Protein AF-0000000083406400 (afdb_homodimer)

InterPro domains:
  IPR001841 Zinc finger, RING-type [PF14634] (6-48)
  IPR001841 Zinc finger, RING-type [PS50089] (12-48)
  IPR013083 Zinc finger, RING/FYVE/PHD-type [G3DSA:3.30.40.10] (1-59)
  IPR017907 Zinc finger, RING-type, conserved site [PS00518] (25-34)
  IPR042448 E3 ubiquitin-protein ligase CCNB1IP1 [PTHR14305] (1-171)

Organism: Coprinellus micaceus (NCBI:txid71717)

Secondary structure (DSSP, 8-state):
-----B-S-TTT-PBPSSEEEEETTS-EE-HHHHHHHTTT-SB-TTT--B--SGGGEEEEESS--HHHHHHTTTTS-HHHHHHHHHHHHHHHHHHHHHHHHHHHHHHHHHHHHHHHHHHHHHHHHHHHHHHHHHHHHHHHHHHHHHHHHHHHHHHHHHHHHHHHHHHHHHH-/-----B-S-TTT-PBP-SEEEEETTS-EE-HHHHHHHTTT-SB-TTT--B--SGGGEEEEESS--HHHHHHTTTTS-HHHHHHHHHHHHHHHHHHHHHHHHHHHHHHHHHHHHHHHHHHHHHHHHHHHHHHHHHHHHHHHHHHHHHHHHHHHHHHHHHHHHHHHHHHHHHH-

pLDDT: mean 92.75, std 6.79, range [48.53, 97.88]

Solvent-accessible surface area (backbone atoms only — not comparable to full-atom values): 18670 Å² total; per-residue (Å²): 130,84,82,64,54,52,20,58,47,86,87,66,49,47,76,44,67,55,49,33,33,39,37,73,87,69,47,42,29,36,56,70,57,42,62,66,54,46,71,83,38,58,37,39,90,79,76,60,46,78,41,82,51,81,55,23,58,40,79,34,67,51,66,69,50,71,49,48,41,47,47,75,54,38,78,37,50,66,68,57,47,49,51,30,46,50,42,14,46,49,43,41,51,49,51,52,51,50,50,51,54,51,52,51,51,51,51,51,52,52,50,53,50,49,50,51,50,50,50,52,52,52,51,53,52,52,52,49,51,49,51,52,52,50,51,49,50,52,51,53,51,52,51,52,50,50,52,51,52,53,48,50,51,52,50,50,52,52,51,52,54,53,52,50,54,56,51,58,56,65,76,97,127,84,83,64,53,53,19,58,46,88,86,67,49,45,75,44,68,56,50,31,33,38,36,73,87,70,47,43,31,35,57,72,58,42,61,67,54,48,70,82,38,57,37,39,92,78,76,60,48,79,42,83,51,83,56,23,58,39,80,34,66,50,67,70,50,70,49,48,41,48,47,76,53,38,79,36,51,68,68,59,47,49,50,29,45,50,42,14,46,49,45,42,51,49,52,52,50,50,50,51,54,50,52,50,52,52,50,50,53,54,50,51,50,50,52,52,52,50,52,52,51,51,50,52,51,51,52,50,51,49,53,51,51,52,50,51,48,51,51,52,52,52,51,52,51,49,51,50,51,53,48,52,51,51,52,52,53,51,50,52,53,54,52,50,53,55,52,57,56,65,76,97

Sequence (344 aa):
MDIELKCNRLTCRTSLTEKAVVTTCSHIFCVTCANELFNASRLCPACETSLTEPDDVVVCSLQPTNDYKTSVLSGLSPSTILEICSRAISFWQYQIHQENSFQQAVLRSVNDKNAQLQRQLDNVVREANSQIELLMGKKSELERDLEFERKKVRELQEAAREQSKEYQKLKVMDIELKCNRLTCRTSLTEKAVVTTCSHIFCVTCANELFNASRLCPACETSLTEPDDVVVCSLQPTNDYKTSVLSGLSPSTILEICSRAISFWQYQIHQENSFQQAVLRSVNDKNAQLQRQLDNVVREANSQIELLMGKKSELERDLEFERKKVRELQEAAREQSKEYQKLKV

Foldseek 3Di:
DPDFFFALPPVGRHTDDFKWKAFPVLGIHRPVVCVVPCVPACADPRPGDGNPDPRGIDMDTPDDDPVCVVPVCPPDDPVVVVVVVVVVVVSVVVRVVVVVVSVVVVVVVVVVVVVVVVVVVVVVVVVVVVVVVVVVVVVVVVVVVVVVVVVVVVVVVVVVVVVVVVVVVVVD/DPDFFFALPPVGRHTDDFKWKAFPVLGIHRPVVCVVPCVPACADPRPGDRNPDPRGIDMDTPDDDPVCVVPVCPPDDPVVVVVVVVVVVVSVVVRVVVVVVSVVVVVVVVVVVVVVVVVVVVVVVVVVVVVVVVVVVVVVVVVVVVVVVVVVVVVVVVVVVVVVVVVVVVVD

Nearest PDB structures (foldseek):
  6o9l-assembly1_3  TM=3.126E-01  e=5.313E-02  Homo sapiens
  6o9l-assembly1_3  TM=3.123E-01  e=5.937E-02  Homo sapiens

Structure (mmCIF, N/CA/C/O backbone):
data_AF-0000000083406400-model_v1
#
loop_
_entity.id
_entity.type
_entity.pdbx_description
1 polymer 'RING-type domain-containing protein'
#
loop_
_atom_site.group_PDB
_atom_site.id
_atom_site.type_symbol
_atom_site.label_atom_id
_atom_site.label_alt_id
_atom_site.label_comp_id
_atom_site.label_asym_id
_atom_site.label_entity_id
_atom_site.label_seq_id
_atom_site.pdbx_PDB_ins_code
_atom_site.Cartn_x
_atom_site.Cartn_y
_atom_site.Cartn_z
_atom_site.occupancy
_atom_site.B_iso_or_equiv
_atom_site.auth_seq_id
_atom_site.auth_comp_id
_atom_site.auth_asym_id
_atom_site.auth_atom_id
_atom_site.pdbx_PDB_model_num
ATOM 1 N N . MET A 1 1 ? 14.141 -17.609 -2.006 1 48.53 1 MET A N 1
ATOM 2 C CA . MET A 1 1 ? 13.68 -17.406 -3.377 1 48.53 1 MET A CA 1
ATOM 3 C C . MET A 1 1 ? 12.266 -16.828 -3.4 1 48.53 1 MET A C 1
ATOM 5 O O . MET A 1 1 ? 11.367 -17.359 -2.74 1 48.53 1 MET A O 1
ATOM 9 N N . ASP A 1 2 ? 12.086 -15.555 -3.811 1 63.03 2 ASP A N 1
ATOM 10 C CA . ASP A 1 2 ? 10.766 -14.938 -3.74 1 63.03 2 ASP A CA 1
ATOM 11 C C . ASP A 1 2 ? 9.766 -15.68 -4.621 1 63.03 2 ASP A C 1
ATOM 13 O O . ASP A 1 2 ? 10.102 -16.094 -5.734 1 63.03 2 ASP A O 1
ATOM 17 N N . ILE A 1 3 ? 8.859 -16.281 -4.016 1 78.25 3 ILE A N 1
ATOM 18 C CA . ILE A 1 3 ? 7.789 -17.016 -4.695 1 78.25 3 ILE A CA 1
ATOM 19 C C . ILE A 1 3 ? 7.16 -16.125 -5.766 1 78.25 3 ILE A C 1
ATOM 21 O O . ILE A 1 3 ? 6.738 -15 -5.477 1 78.25 3 ILE A O 1
ATOM 25 N N . GLU A 1 4 ? 7.414 -16.641 -7 1 89.38 4 GLU A N 1
ATOM 26 C CA . GLU A 1 4 ? 6.801 -15.906 -8.102 1 89.38 4 GLU A CA 1
ATOM 27 C C . GLU A 1 4 ? 5.363 -16.359 -8.336 1 89.38 4 GLU A C 1
ATOM 29 O O . GLU A 1 4 ? 5.066 -17.547 -8.273 1 89.38 4 GLU A O 1
ATOM 34 N N . LEU A 1 5 ? 4.551 -15.5 -8.477 1 95.12 5 LEU A N 1
ATOM 35 C CA . LEU A 1 5 ? 3.168 -15.82 -8.805 1 95.12 5 LEU A CA 1
ATOM 36 C C . LEU A 1 5 ? 3.055 -16.328 -10.234 1 95.12 5 LEU A C 1
ATOM 38 O O . LEU A 1 5 ? 3.904 -16.031 -11.078 1 95.12 5 LEU A O 1
ATOM 42 N N . LYS A 1 6 ? 2.088 -17.156 -10.5 1 96.81 6 LYS A N 1
ATOM 43 C CA . LYS A 1 6 ? 1.867 -17.734 -11.82 1 96.81 6 LYS A CA 1
ATOM 44 C C . LYS A 1 6 ? 0.567 -17.219 -12.43 1 96.81 6 LYS A C 1
ATOM 46 O O . LYS A 1 6 ? -0.393 -16.938 -11.719 1 96.81 6 LYS A O 1
ATOM 51 N N . CYS A 1 7 ? 0.619 -17.125 -13.742 1 96.88 7 CYS A N 1
ATOM 52 C CA . CYS A 1 7 ? -0.584 -16.75 -14.477 1 96.88 7 CYS A CA 1
ATOM 53 C C . CYS A 1 7 ? -1.733 -17.703 -14.164 1 96.88 7 CYS A C 1
ATOM 55 O O . CYS A 1 7 ? -1.563 -18.922 -14.211 1 96.88 7 CYS A O 1
ATOM 57 N N . ASN A 1 8 ? -2.928 -17.203 -13.906 1 96.38 8 ASN A N 1
ATOM 58 C CA . ASN A 1 8 ? -4.062 -18.016 -13.469 1 96.38 8 ASN A CA 1
ATOM 59 C C . ASN A 1 8 ? -4.738 -18.719 -14.641 1 96.38 8 ASN A C 1
ATOM 61 O O . ASN A 1 8 ? -5.699 -19.453 -14.453 1 96.38 8 ASN A O 1
ATOM 65 N N . ARG A 1 9 ? -4.305 -18.453 -15.82 1 93.94 9 ARG A N 1
ATOM 66 C CA . ARG A 1 9 ? -4.777 -19.266 -16.938 1 93.94 9 ARG A CA 1
ATOM 67 C C . ARG A 1 9 ? -4.199 -20.672 -16.875 1 93.94 9 ARG A C 1
ATOM 69 O O . ARG A 1 9 ? -2.982 -20.859 -16.938 1 93.94 9 ARG A O 1
ATOM 76 N N . LEU A 1 10 ? -5.098 -21.594 -16.859 1 92.19 10 LEU A N 1
ATOM 77 C CA . LEU A 1 10 ? -4.715 -22.984 -16.609 1 92.19 10 LEU A CA 1
ATOM 78 C C . LEU A 1 10 ? -3.736 -23.484 -17.656 1 92.19 10 LEU A C 1
ATOM 80 O O . LEU A 1 10 ? -2.852 -24.281 -17.359 1 92.19 10 LEU A O 1
ATOM 84 N N . THR A 1 11 ? -3.91 -22.969 -18.875 1 91.94 11 THR A N 1
ATOM 85 C CA . THR A 1 11 ? -3.076 -23.438 -19.969 1 91.94 11 THR A CA 1
ATOM 86 C C . THR A 1 11 ? -1.766 -22.672 -20.031 1 91.94 11 THR A C 1
ATOM 88 O O . THR A 1 11 ? -0.81 -23.094 -20.672 1 91.94 11 THR A O 1
ATOM 91 N N . CYS A 1 12 ? -1.593 -21.578 -19.5 1 94.31 12 CYS A N 1
ATOM 92 C CA . CYS A 1 12 ? -0.412 -20.719 -19.562 1 94.31 12 CYS A CA 1
ATOM 93 C C . CYS A 1 12 ? 0.474 -20.922 -18.344 1 94.31 12 CYS A C 1
ATOM 95 O O . CYS A 1 12 ? 1.545 -21.531 -18.438 1 94.31 12 CYS A O 1
ATOM 97 N N . ARG A 1 13 ? 0.081 -20.641 -17.188 1 94.75 13 ARG A N 1
ATOM 98 C CA . ARG A 1 13 ? 0.737 -20.828 -15.891 1 94.75 13 ARG A CA 1
ATOM 99 C C . ARG A 1 13 ? 2.152 -20.266 -15.906 1 94.75 13 ARG A C 1
ATOM 101 O O . ARG A 1 13 ? 3.029 -20.75 -15.195 1 94.75 13 ARG A O 1
ATOM 108 N N . THR A 1 14 ? 2.371 -19.281 -16.75 1 95.25 14 THR A N 1
ATOM 109 C CA . THR A 1 14 ? 3.684 -18.656 -16.828 1 95.25 14 THR A CA 1
ATOM 110 C C . THR A 1 14 ? 3.988 -17.875 -15.547 1 95.25 14 THR A C 1
ATOM 112 O O . THR A 1 14 ? 3.092 -17.266 -14.961 1 95.25 14 THR A O 1
ATOM 115 N N . SER A 1 15 ? 5.277 -17.891 -15.18 1 95.31 15 SER A N 1
ATOM 116 C CA . SER A 1 15 ? 5.707 -17.141 -14.008 1 95.31 15 SER A CA 1
ATOM 117 C C . SER A 1 15 ? 5.672 -15.641 -14.273 1 95.31 15 SER A C 1
ATOM 119 O O . SER A 1 15 ? 6.145 -15.172 -15.312 1 95.31 15 SER A O 1
ATOM 121 N N . LEU A 1 16 ? 5.109 -14.93 -13.352 1 95.5 16 LEU A N 1
ATOM 122 C CA . LEU A 1 16 ? 4.992 -13.477 -13.469 1 95.5 16 LEU A CA 1
ATOM 123 C C . LEU A 1 16 ? 6.18 -12.781 -12.812 1 95.5 16 LEU A C 1
ATOM 125 O O . LEU A 1 16 ? 6.461 -13 -11.633 1 95.5 16 LEU A O 1
ATOM 129 N N . THR A 1 17 ? 6.926 -11.906 -13.539 1 91.06 17 THR A N 1
ATOM 130 C CA . THR A 1 17 ? 8.156 -11.352 -12.984 1 91.06 17 THR A CA 1
ATOM 131 C C . THR A 1 17 ? 8.156 -9.828 -13.086 1 91.06 17 THR A C 1
ATOM 133 O O . THR A 1 17 ? 8.555 -9.141 -12.148 1 91.06 17 THR A O 1
ATOM 136 N N . GLU A 1 18 ? 7.762 -9.289 -14.211 1 92.12 18 GLU A N 1
ATOM 137 C CA . GLU A 1 18 ? 7.902 -7.848 -14.414 1 92.12 18 GLU A CA 1
ATOM 138 C C . GLU A 1 18 ? 6.555 -7.141 -14.289 1 92.12 18 GLU A C 1
ATOM 140 O O . GLU A 1 18 ? 6.402 -6.219 -13.492 1 92.12 18 GLU A O 1
ATOM 145 N N . LYS A 1 19 ? 5.621 -7.57 -15.148 1 95.19 19 LYS A N 1
ATOM 146 C CA . LYS A 1 19 ? 4.285 -6.98 -15.188 1 95.19 19 LYS A CA 1
ATOM 147 C C . LYS A 1 19 ? 3.207 -8.055 -15.141 1 95.19 19 LYS A C 1
ATOM 149 O O . LYS A 1 19 ? 3.447 -9.203 -15.539 1 95.19 19 LYS A O 1
ATOM 154 N N . ALA A 1 20 ? 2.117 -7.73 -14.594 1 96.81 20 ALA A N 1
ATOM 155 C CA . ALA A 1 20 ? 0.969 -8.633 -14.547 1 96.81 20 ALA A CA 1
ATOM 156 C C . ALA A 1 20 ? -0.342 -7.852 -14.547 1 96.81 20 ALA A C 1
ATOM 158 O O . ALA A 1 20 ? -0.344 -6.629 -14.398 1 96.81 20 ALA A O 1
ATOM 159 N N . VAL A 1 21 ? -1.368 -8.539 -14.867 1 95.5 21 VAL A N 1
ATOM 160 C CA . VAL A 1 21 ? -2.701 -7.949 -14.852 1 95.5 21 VAL A CA 1
ATOM 161 C C . VAL A 1 21 ? -3.525 -8.562 -13.727 1 95.5 21 VAL A C 1
ATOM 163 O O . VAL A 1 21 ? -3.701 -9.781 -13.672 1 95.5 21 VAL A O 1
ATOM 166 N N . VAL A 1 22 ? -3.963 -7.672 -12.859 1 95.81 22 VAL A N 1
ATOM 167 C CA . VAL A 1 22 ? -4.719 -8.125 -11.695 1 95.81 22 VAL A CA 1
ATOM 168 C C . VAL A 1 22 ? -6.184 -7.719 -11.844 1 95.81 22 VAL A C 1
ATOM 170 O O . VAL A 1 22 ? -6.492 -6.699 -12.461 1 95.81 22 VAL A O 1
ATOM 173 N N . THR A 1 23 ? -7.027 -8.555 -11.305 1 93.38 23 THR A N 1
ATOM 174 C CA . THR A 1 23 ? -8.461 -8.281 -11.336 1 93.38 23 THR A CA 1
ATOM 175 C C . THR A 1 23 ? -9.016 -8.156 -9.922 1 93.38 23 THR A C 1
ATOM 177 O O . THR A 1 23 ? -8.375 -8.586 -8.961 1 93.38 23 THR A O 1
ATOM 180 N N . THR A 1 24 ? -10.188 -7.578 -9.766 1 91.25 24 THR A N 1
ATOM 181 C CA . THR A 1 24 ? -10.812 -7.391 -8.461 1 91.25 24 THR A CA 1
ATOM 182 C C . THR A 1 24 ? -11.344 -8.719 -7.926 1 91.25 24 THR A C 1
ATOM 184 O O . THR A 1 24 ? -11.641 -8.836 -6.734 1 91.25 24 THR A O 1
ATOM 187 N N . CYS A 1 25 ? -11.492 -9.68 -8.797 1 91.12 25 CYS A N 1
ATOM 188 C CA . CYS A 1 25 ? -11.945 -11 -8.359 1 91.12 25 CYS A CA 1
ATOM 189 C C . CYS A 1 25 ? -10.781 -11.82 -7.824 1 91.12 25 CYS A C 1
ATOM 191 O O . CYS A 1 25 ? -10.93 -13.023 -7.582 1 91.12 25 CYS A O 1
ATOM 193 N N . SER A 1 26 ? -9.633 -11.273 -7.758 1 93.88 26 SER A N 1
ATOM 194 C CA . SER A 1 26 ? -8.445 -11.852 -7.125 1 93.88 26 SER A CA 1
ATOM 195 C C . SER A 1 26 ? -7.758 -12.852 -8.055 1 93.88 26 SER A C 1
ATOM 197 O O . SER A 1 26 ? -7.234 -13.867 -7.598 1 93.88 26 SER A O 1
ATOM 199 N N . HIS A 1 27 ? -7.828 -12.586 -9.312 1 95.12 27 HIS A N 1
ATOM 200 C CA . HIS A 1 27 ? -7.055 -13.367 -10.273 1 95.12 27 HIS A CA 1
ATOM 201 C C . HIS A 1 27 ? -5.953 -12.523 -10.906 1 95.12 27 HIS A C 1
ATOM 203 O O . HIS A 1 27 ? -6.062 -11.297 -10.961 1 95.12 27 HIS A O 1
ATOM 209 N N . ILE A 1 28 ? -4.91 -13.18 -11.305 1 96.94 28 ILE A N 1
ATOM 210 C CA . ILE A 1 28 ? -3.754 -12.492 -11.867 1 96.94 28 ILE A CA 1
ATOM 211 C C . ILE A 1 28 ? -3.328 -13.172 -13.164 1 96.94 28 ILE A C 1
ATOM 213 O O . ILE A 1 28 ? -3.365 -14.406 -13.266 1 96.94 28 ILE A O 1
ATOM 217 N N . PHE A 1 29 ? -3.025 -12.398 -14.203 1 96.62 29 PHE A N 1
ATOM 218 C CA . PHE A 1 29 ? -2.697 -12.938 -15.516 1 96.62 29 PHE A CA 1
ATOM 219 C C . PHE A 1 29 ? -1.433 -12.289 -16.062 1 96.62 29 PHE A C 1
ATOM 221 O O . PHE A 1 29 ? -1.086 -11.172 -15.688 1 96.62 29 PHE A O 1
ATOM 228 N N . CYS A 1 30 ? -0.725 -13.039 -16.875 1 96.44 30 CYS A N 1
ATOM 229 C CA . CYS A 1 30 ? 0.371 -12.414 -17.609 1 96.44 30 CYS A CA 1
ATOM 230 C C . CYS A 1 30 ? -0.158 -11.445 -18.656 1 96.44 30 CYS A C 1
ATOM 232 O O . CYS A 1 30 ? -1.316 -11.539 -19.062 1 96.44 30 CYS A O 1
ATOM 234 N N . VAL A 1 31 ? 0.711 -10.562 -19.109 1 94.69 31 VAL A N 1
ATOM 235 C CA . VAL A 1 31 ? 0.294 -9.5 -20.016 1 94.69 31 VAL A CA 1
ATOM 236 C C . VAL A 1 31 ? -0.18 -10.094 -21.328 1 94.69 31 VAL A C 1
ATOM 238 O O . VAL A 1 31 ? -1.164 -9.633 -21.906 1 94.69 31 VAL A O 1
ATOM 241 N N . THR A 1 32 ? 0.503 -11.07 -21.812 1 94.25 32 THR A N 1
ATOM 242 C CA . THR A 1 32 ? 0.151 -11.727 -23.062 1 94.25 32 THR A CA 1
ATOM 243 C C . THR A 1 32 ? -1.258 -12.305 -23 1 94.25 32 THR A C 1
ATOM 245 O O . THR A 1 32 ? -2.078 -12.055 -23.891 1 94.25 32 THR A O 1
ATOM 248 N N . CYS A 1 33 ? -1.551 -13.023 -21.969 1 94.12 33 CYS A N 1
ATOM 249 C CA . CYS A 1 33 ? -2.867 -13.633 -21.797 1 94.12 33 CYS A CA 1
ATOM 250 C C . CYS A 1 33 ? -3.941 -12.57 -21.625 1 94.12 33 CYS A C 1
ATOM 252 O O . CYS A 1 33 ? -5.051 -12.703 -22.141 1 94.12 33 CYS A O 1
ATOM 254 N N . ALA A 1 34 ? -3.604 -11.578 -20.812 1 92.88 34 ALA A N 1
ATOM 255 C CA . ALA A 1 34 ? -4.57 -10.508 -20.578 1 92.88 34 ALA A CA 1
ATOM 256 C C . ALA A 1 34 ? -4.957 -9.828 -21.891 1 92.88 34 ALA A C 1
ATOM 258 O O . ALA A 1 34 ? -6.133 -9.531 -22.125 1 92.88 34 ALA A O 1
ATOM 259 N N . ASN A 1 35 ? -4.023 -9.523 -22.719 1 91.31 35 ASN A N 1
ATOM 260 C CA . ASN A 1 35 ? -4.281 -8.867 -23.984 1 91.31 35 ASN A CA 1
ATOM 261 C C . ASN A 1 35 ? -5.16 -9.727 -24.891 1 91.31 35 ASN A C 1
ATOM 263 O O . ASN A 1 35 ? -5.973 -9.195 -25.656 1 91.31 35 ASN A O 1
ATOM 267 N N . GLU A 1 36 ? -5 -10.93 -24.797 1 90 36 GLU A N 1
ATOM 268 C CA . GLU A 1 36 ? -5.762 -11.867 -25.625 1 90 36 GLU A CA 1
ATOM 269 C C . GLU A 1 36 ? -7.18 -12.039 -25.094 1 90 36 GLU A C 1
ATOM 271 O O . GLU A 1 36 ? -8.141 -12.086 -25.859 1 90 36 GLU A O 1
ATOM 276 N N . LEU A 1 37 ? -7.285 -12.117 -23.828 1 86.88 37 LEU A N 1
ATOM 277 C CA . LEU A 1 37 ? -8.516 -12.625 -23.219 1 86.88 37 LEU A CA 1
ATOM 278 C C . LEU A 1 37 ? -9.438 -11.477 -22.828 1 86.88 37 LEU A C 1
ATOM 280 O O . LEU A 1 37 ? -10.656 -11.641 -22.797 1 86.88 37 LEU A O 1
ATOM 284 N N . PHE A 1 38 ? -8.938 -10.352 -22.344 1 83.19 38 PHE A N 1
ATOM 285 C CA . PHE A 1 38 ? -9.781 -9.281 -21.844 1 83.19 38 PHE A CA 1
ATOM 286 C C . PHE A 1 38 ? -10.258 -8.383 -22.984 1 83.19 38 PHE A C 1
ATOM 288 O O . PHE A 1 38 ? -11.172 -7.578 -22.812 1 83.19 38 PHE A O 1
ATOM 295 N N . ASN A 1 39 ? -9.594 -8.336 -24.109 1 69.94 39 ASN A N 1
ATOM 296 C CA . ASN A 1 39 ? -9.977 -7.488 -25.219 1 69.94 39 ASN A CA 1
ATOM 297 C C . ASN A 1 39 ? -11.445 -7.684 -25.609 1 69.94 39 ASN A C 1
ATOM 299 O O . ASN A 1 39 ? -12.156 -6.719 -25.891 1 69.94 39 ASN A O 1
ATOM 303 N N . ALA A 1 40 ? -11.922 -8.789 -25.578 1 62.53 40 ALA A N 1
ATOM 304 C CA . ALA A 1 40 ? -13.219 -9.07 -26.172 1 62.53 40 ALA A CA 1
ATOM 305 C C . ALA A 1 40 ? -14.328 -9.055 -25.125 1 62.53 40 ALA A C 1
ATOM 307 O O . ALA A 1 40 ? -15.414 -8.523 -25.359 1 62.53 40 ALA A O 1
ATOM 308 N N . SER A 1 41 ? -14.016 -9.547 -23.969 1 68.81 41 SER A N 1
ATOM 309 C CA . SER A 1 41 ? -15.055 -9.766 -22.969 1 68.81 41 SER A CA 1
ATOM 310 C C . SER A 1 41 ? -14.703 -9.102 -21.641 1 68.81 41 SER A C 1
ATOM 312 O O . SER A 1 41 ? -13.523 -8.984 -21.297 1 68.81 41 SER A O 1
ATOM 314 N N . ARG A 1 42 ? -15.609 -8.453 -21 1 83.44 42 ARG A N 1
ATOM 315 C CA . ARG A 1 42 ? -15.453 -7.895 -19.656 1 83.44 42 ARG A CA 1
ATOM 316 C C . ARG A 1 42 ? -15.727 -8.945 -18.594 1 83.44 42 ARG A C 1
ATOM 318 O O . ARG A 1 42 ? -16.359 -8.656 -17.578 1 83.44 42 ARG A O 1
ATOM 325 N N . LEU A 1 43 ? -15.305 -10.133 -19 1 90.56 43 LEU A N 1
ATOM 326 C CA . LEU A 1 43 ? -15.43 -11.242 -18.062 1 90.56 43 LEU A CA 1
ATOM 327 C C . LEU A 1 43 ? -14.055 -11.789 -17.688 1 90.56 43 LEU A C 1
ATOM 329 O O . LEU A 1 43 ? -13.156 -11.852 -18.531 1 90.56 43 LEU A O 1
ATOM 333 N N . CYS A 1 44 ? -13.938 -12.156 -16.453 1 93.31 44 CYS A N 1
ATOM 334 C CA . CYS A 1 44 ? -12.688 -12.773 -16.016 1 93.31 44 CYS A CA 1
ATOM 335 C C . CYS A 1 44 ? -12.492 -14.133 -16.672 1 93.31 44 CYS A C 1
ATOM 337 O O . CYS A 1 44 ? -13.359 -15 -16.562 1 93.31 44 CYS A O 1
ATOM 339 N N . PRO A 1 45 ? -11.445 -14.398 -17.297 1 90.19 45 PRO A N 1
ATOM 340 C CA . PRO A 1 45 ? -11.195 -15.672 -17.984 1 90.19 45 PRO A CA 1
ATOM 341 C C . PRO A 1 45 ? -11.109 -16.844 -17.016 1 90.19 45 PRO A C 1
ATOM 343 O O . PRO A 1 45 ? -11.273 -18 -17.438 1 90.19 45 PRO A O 1
ATOM 346 N N . ALA A 1 46 ? -10.906 -16.562 -15.766 1 90.69 46 ALA A N 1
ATOM 347 C CA . ALA A 1 46 ? -10.734 -17.641 -14.797 1 90.69 46 ALA A CA 1
ATOM 348 C C . ALA A 1 46 ? -12.047 -17.953 -14.094 1 90.69 46 ALA A C 1
ATOM 350 O O . ALA A 1 46 ? -12.312 -19.125 -13.766 1 90.69 46 ALA A O 1
ATOM 351 N N . CYS A 1 47 ? -12.805 -16.953 -13.805 1 91.75 47 CYS A N 1
ATOM 352 C CA . CYS A 1 47 ? -14 -17.234 -13.008 1 91.75 47 CYS A CA 1
ATOM 353 C C . CYS A 1 47 ? -15.242 -16.656 -13.672 1 91.75 47 CYS A C 1
ATOM 355 O O . CYS A 1 47 ? -16.359 -16.812 -13.156 1 91.75 47 CYS A O 1
ATOM 357 N N . GLU A 1 48 ? -15.203 -15.93 -14.688 1 91.19 48 GLU A N 1
ATOM 358 C CA . GLU A 1 48 ? -16.297 -15.422 -15.516 1 91.19 48 GLU A CA 1
ATOM 359 C C . GLU A 1 48 ? -17.047 -14.305 -14.805 1 91.19 48 GLU A C 1
ATOM 361 O O . GLU A 1 48 ? -18.172 -13.961 -15.203 1 91.19 48 GLU A O 1
ATOM 366 N N . THR A 1 49 ? -16.453 -13.844 -13.805 1 91.5 49 THR A N 1
ATOM 367 C CA . THR A 1 49 ? -17.047 -12.688 -13.141 1 91.5 49 THR A CA 1
ATOM 368 C C . THR A 1 49 ? -17 -11.461 -14.039 1 91.5 49 THR A C 1
ATOM 370 O O . THR A 1 49 ? -16.016 -11.242 -14.75 1 91.5 49 THR A O 1
ATOM 373 N N . SER A 1 50 ? -18.062 -10.641 -13.953 1 91.31 50 SER A N 1
ATOM 374 C CA . SER A 1 50 ? -18.125 -9.414 -14.734 1 91.31 50 SER A CA 1
ATOM 375 C C . SER A 1 50 ? -17.188 -8.344 -14.188 1 91.31 50 SER A C 1
ATOM 377 O O . SER A 1 50 ? -17.234 -8.023 -13 1 91.31 50 SER A O 1
ATOM 379 N N . LEU A 1 51 ? -16.297 -7.887 -15.016 1 89.88 51 LEU A N 1
ATOM 380 C CA . LEU A 1 51 ? -15.336 -6.852 -14.672 1 89.88 51 LEU A CA 1
ATOM 381 C C . LEU A 1 51 ? -15.609 -5.57 -15.445 1 89.88 51 LEU A C 1
ATOM 383 O O . LEU A 1 51 ? -14.797 -5.156 -16.281 1 89.88 51 LEU A O 1
ATOM 387 N N . THR A 1 52 ? -16.625 -4.855 -15.117 1 86.5 52 THR A N 1
ATOM 388 C CA . THR A 1 52 ? -17.141 -3.766 -15.938 1 86.5 52 THR A CA 1
ATOM 389 C C . THR A 1 52 ? -16.625 -2.42 -15.438 1 86.5 52 THR A C 1
ATOM 391 O O . THR A 1 52 ? -16.578 -1.444 -16.188 1 86.5 52 THR A O 1
ATOM 394 N N . GLU A 1 53 ? -16.078 -2.396 -14.273 1 84.69 53 GLU A N 1
ATOM 395 C CA . GLU A 1 53 ? -15.602 -1.134 -13.719 1 84.69 53 GLU A CA 1
ATOM 396 C C . GLU A 1 53 ? -14.156 -0.874 -14.125 1 84.69 53 GLU A C 1
ATOM 398 O O . GLU A 1 53 ? -13.383 -1.812 -14.336 1 84.69 53 GLU A O 1
ATOM 403 N N . PRO A 1 54 ? -13.773 0.386 -14.242 1 79.88 54 PRO A N 1
ATOM 404 C CA . PRO A 1 54 ? -12.43 0.745 -14.695 1 79.88 54 PRO A CA 1
ATOM 405 C C . PRO A 1 54 ? -11.328 0.142 -13.82 1 79.88 54 PRO A C 1
ATOM 407 O O . PRO A 1 54 ? -10.266 -0.229 -14.328 1 79.88 54 PRO A O 1
ATOM 410 N N . ASP A 1 55 ? -11.562 -0.077 -12.516 1 82.81 55 ASP A N 1
ATOM 411 C CA . ASP A 1 55 ? -10.508 -0.558 -11.625 1 82.81 55 ASP A CA 1
ATOM 412 C C . ASP A 1 55 ? -10.648 -2.057 -11.375 1 82.81 55 ASP A C 1
ATOM 414 O O . ASP A 1 55 ? -9.984 -2.604 -10.484 1 82.81 55 ASP A O 1
ATOM 418 N N . ASP A 1 56 ? -11.438 -2.625 -12.367 1 88.94 56 ASP A N 1
ATOM 419 C CA . ASP A 1 56 ? -11.617 -4.062 -12.188 1 88.94 56 ASP A CA 1
ATOM 420 C C . ASP A 1 56 ? -10.406 -4.836 -12.703 1 88.94 56 ASP A C 1
ATOM 422 O O . ASP A 1 56 ? -10.117 -5.938 -12.242 1 88.94 56 ASP A O 1
ATOM 426 N N . VAL A 1 57 ? -9.859 -4.234 -13.727 1 91.25 57 VAL A N 1
ATOM 427 C CA . VAL A 1 57 ? -8.664 -4.816 -14.336 1 91.25 57 VAL A CA 1
ATOM 428 C C . VAL A 1 57 ? -7.535 -3.793 -14.336 1 91.25 57 VAL A C 1
ATOM 430 O O . VAL A 1 57 ? -7.672 -2.707 -14.898 1 91.25 57 VAL A O 1
ATOM 433 N N . VAL A 1 58 ? -6.473 -4.168 -13.68 1 92.75 58 VAL A N 1
ATOM 434 C CA . VAL A 1 58 ? -5.395 -3.193 -13.531 1 92.75 58 VAL A CA 1
ATOM 435 C C . VAL A 1 58 ? -4.055 -3.852 -13.867 1 92.75 58 VAL A C 1
ATOM 437 O O . VAL A 1 58 ? -3.812 -5 -13.492 1 92.75 58 VAL A O 1
ATOM 440 N N . VAL A 1 59 ? -3.314 -3.088 -14.625 1 92.56 59 VAL A N 1
ATOM 441 C CA . VAL A 1 59 ? -1.957 -3.539 -14.906 1 92.56 59 VAL A CA 1
ATOM 442 C C . VAL A 1 59 ? -1.032 -3.148 -13.758 1 92.56 59 VAL A C 1
ATOM 444 O O . VAL A 1 59 ? -1.056 -2.006 -13.297 1 92.56 59 VAL A O 1
ATOM 447 N N . CYS A 1 60 ? -0.254 -4.125 -13.312 1 91.25 60 CYS A N 1
ATOM 448 C CA . CYS A 1 60 ? 0.612 -3.852 -12.172 1 91.25 60 CYS A CA 1
ATOM 449 C C . CYS A 1 60 ? 2.062 -4.188 -12.492 1 91.25 60 CYS A C 1
ATOM 451 O O . CYS A 1 60 ? 2.342 -5.199 -13.141 1 91.25 60 CYS A O 1
ATOM 453 N N . SER A 1 61 ? 2.916 -3.252 -12.062 1 92.88 61 SER A N 1
ATOM 454 C CA . SER A 1 61 ? 4.344 -3.561 -12.102 1 92.88 61 SER A CA 1
ATOM 455 C C . SER A 1 61 ? 4.766 -4.344 -10.859 1 92.88 61 SER A C 1
ATOM 457 O O . SER A 1 61 ? 4.52 -3.912 -9.734 1 92.88 61 SER A O 1
ATOM 459 N N . LEU A 1 62 ? 5.418 -5.469 -11.102 1 94.94 62 LEU A N 1
ATOM 460 C CA . LEU A 1 62 ? 5.781 -6.34 -9.984 1 94.94 62 LEU A CA 1
ATOM 461 C C . LEU A 1 62 ? 7.145 -5.965 -9.422 1 94.94 62 LEU A C 1
ATOM 463 O O . LEU A 1 62 ? 7.594 -6.543 -8.43 1 94.94 62 LEU A O 1
ATOM 467 N N . GLN A 1 63 ? 7.785 -5.051 -10.031 1 93.19 63 GLN A N 1
ATOM 468 C CA . GLN A 1 63 ? 9.047 -4.488 -9.562 1 93.19 63 GLN A CA 1
ATOM 469 C C . GLN A 1 63 ? 8.977 -2.967 -9.477 1 93.19 63 GLN A C 1
ATOM 471 O O . GLN A 1 63 ? 9.609 -2.264 -10.258 1 93.19 63 GLN A O 1
ATOM 476 N N . PRO A 1 64 ? 8.25 -2.492 -8.539 1 93.06 64 PRO A N 1
ATOM 477 C CA . PRO A 1 64 ? 8.086 -1.039 -8.453 1 93.06 64 PRO A CA 1
ATOM 478 C C . PRO A 1 64 ? 9.383 -0.322 -8.078 1 93.06 64 PRO A C 1
ATOM 480 O O . PRO A 1 64 ? 10.219 -0.887 -7.371 1 93.06 64 PRO A O 1
ATOM 483 N N . THR A 1 65 ? 9.516 0.929 -8.523 1 90.88 65 THR A N 1
ATOM 484 C CA . THR A 1 65 ? 10.664 1.763 -8.203 1 90.88 65 THR A CA 1
ATOM 485 C C . THR A 1 65 ? 10.586 2.271 -6.766 1 90.88 65 THR A C 1
ATOM 487 O O . THR A 1 65 ? 9.523 2.195 -6.137 1 90.88 65 THR A O 1
ATOM 490 N N . ASN A 1 66 ? 11.703 2.756 -6.27 1 91.56 66 ASN A N 1
ATOM 491 C CA . ASN A 1 66 ? 11.719 3.312 -4.918 1 91.56 66 ASN A CA 1
ATOM 492 C C . ASN A 1 66 ? 10.805 4.523 -4.801 1 91.56 66 ASN A C 1
ATOM 494 O O . ASN A 1 66 ? 10.148 4.715 -3.771 1 91.56 66 ASN A O 1
ATOM 498 N N . ASP A 1 67 ? 10.844 5.27 -5.832 1 88.5 67 ASP A N 1
ATOM 499 C CA . ASP A 1 67 ? 9.984 6.449 -5.828 1 88.5 67 ASP A CA 1
ATOM 500 C C . ASP A 1 67 ? 8.516 6.059 -5.734 1 88.5 67 ASP A C 1
ATOM 502 O O . ASP A 1 67 ? 7.742 6.676 -4.996 1 88.5 67 ASP A O 1
ATOM 506 N N . TYR A 1 68 ? 8.141 5.059 -6.465 1 91.31 68 TYR A N 1
ATOM 507 C CA . TYR A 1 68 ? 6.77 4.57 -6.41 1 91.31 68 TYR A CA 1
ATOM 508 C C . TYR A 1 68 ? 6.434 4.039 -5.023 1 91.31 68 TYR A C 1
ATOM 510 O O . TYR A 1 68 ? 5.371 4.344 -4.473 1 91.31 68 TYR A O 1
ATOM 518 N N . LYS A 1 69 ? 7.32 3.256 -4.477 1 94.06 69 LYS A N 1
ATOM 519 C CA . LYS A 1 69 ? 7.098 2.666 -3.16 1 94.06 69 LYS A CA 1
ATOM 520 C C . LYS A 1 69 ? 6.883 3.746 -2.104 1 94.06 69 LYS A C 1
ATOM 522 O O . LYS A 1 69 ? 6.098 3.562 -1.171 1 94.06 69 LYS A O 1
ATOM 527 N N . THR A 1 70 ? 7.543 4.875 -2.287 1 91.75 70 THR A N 1
ATOM 528 C CA . THR A 1 70 ? 7.5 5.957 -1.31 1 91.75 70 THR A CA 1
ATOM 529 C C . THR A 1 70 ? 6.215 6.766 -1.456 1 91.75 70 THR A C 1
ATOM 531 O O . THR A 1 70 ? 5.637 7.207 -0.46 1 91.75 70 THR A O 1
ATOM 534 N N . SER A 1 71 ? 5.688 6.855 -2.658 1 91.81 71 SER A N 1
ATOM 535 C CA . SER A 1 71 ? 4.645 7.844 -2.908 1 91.81 71 SER A CA 1
ATOM 536 C C . SER A 1 71 ? 3.275 7.188 -3.029 1 91.81 71 SER A C 1
ATOM 538 O O . SER A 1 71 ? 2.248 7.84 -2.834 1 91.81 71 SER A O 1
ATOM 540 N N . VAL A 1 72 ? 3.172 5.934 -3.305 1 93.56 72 VAL A N 1
ATOM 541 C CA . VAL A 1 72 ? 1.949 5.293 -3.777 1 93.56 72 VAL A CA 1
ATOM 542 C C . VAL A 1 72 ? 0.863 5.398 -2.709 1 93.56 72 VAL A C 1
ATOM 544 O O . VAL A 1 72 ? -0.312 5.594 -3.029 1 93.56 72 VAL A O 1
ATOM 547 N N . LEU A 1 73 ? 1.259 5.293 -1.439 1 96.19 73 LEU A N 1
ATOM 548 C CA . LEU A 1 73 ? 0.254 5.328 -0.383 1 96.19 73 LEU A CA 1
ATOM 549 C C . LEU A 1 73 ? 0.451 6.543 0.518 1 96.19 73 LEU A C 1
ATOM 551 O O . LEU A 1 73 ? -0.208 6.668 1.552 1 96.19 73 LEU A O 1
ATOM 555 N N . SER A 1 74 ? 1.404 7.41 0.16 1 94.81 74 SER A N 1
ATOM 556 C CA . SER A 1 74 ? 1.686 8.586 0.981 1 94.81 74 SER A CA 1
ATOM 557 C C . SER A 1 74 ? 0.464 9.492 1.084 1 94.81 74 SER A C 1
ATOM 559 O O . SER A 1 74 ? -0.254 9.688 0.102 1 94.81 74 SER A O 1
ATOM 561 N N . GLY A 1 75 ? 0.206 10.016 2.273 1 93.44 75 GLY A N 1
ATOM 562 C CA . GLY A 1 75 ? -0.898 10.945 2.48 1 93.44 75 GLY A CA 1
ATOM 563 C C . GLY A 1 75 ? -2.143 10.273 3.029 1 93.44 75 GLY A C 1
ATOM 564 O O . GLY A 1 75 ? -3.027 10.938 3.57 1 93.44 75 GLY A O 1
ATOM 565 N N . LEU A 1 76 ? -2.23 8.961 2.809 1 95.12 76 LEU A N 1
ATOM 566 C CA . LEU A 1 76 ? -3.393 8.234 3.307 1 95.12 76 LEU A CA 1
ATOM 567 C C . LEU A 1 76 ? -3.305 8.039 4.816 1 95.12 76 LEU A C 1
ATOM 569 O O . LEU A 1 76 ? -2.219 8.133 5.395 1 95.12 76 LEU A O 1
ATOM 573 N N . SER A 1 77 ? -4.422 7.848 5.371 1 94.38 77 SER A N 1
ATOM 574 C CA . SER A 1 77 ? -4.461 7.605 6.809 1 94.38 77 SER A CA 1
ATOM 575 C C . SER A 1 77 ? -3.914 6.227 7.156 1 94.38 77 SER A C 1
ATOM 577 O O . SER A 1 77 ? -3.941 5.316 6.324 1 94.38 77 SER A O 1
ATOM 579 N N . PRO A 1 78 ? -3.396 6.07 8.406 1 94.75 78 PRO A N 1
ATOM 580 C CA . PRO A 1 78 ? -2.867 4.77 8.82 1 94.75 78 PRO A CA 1
ATOM 581 C C . PRO A 1 78 ? -3.891 3.645 8.68 1 94.75 78 PRO A C 1
ATOM 583 O O . PRO A 1 78 ? -3.535 2.529 8.289 1 94.75 78 PRO A O 1
ATOM 586 N N . SER A 1 79 ? -5.129 3.895 8.969 1 95.62 79 SER A N 1
ATOM 587 C CA . SER A 1 79 ? -6.176 2.885 8.859 1 95.62 79 SER A CA 1
ATOM 588 C C . SER A 1 79 ? -6.359 2.439 7.414 1 95.62 79 SER A C 1
ATOM 590 O O . SER A 1 79 ? -6.496 1.246 7.137 1 95.62 79 SER A O 1
ATOM 592 N N . THR A 1 80 ? -6.383 3.389 6.543 1 96.38 80 THR A N 1
ATOM 593 C CA . THR A 1 80 ? -6.527 3.084 5.125 1 96.38 80 THR A CA 1
ATOM 594 C C . THR A 1 80 ? -5.305 2.332 4.605 1 96.38 80 THR A C 1
ATOM 596 O O . THR A 1 80 ? -5.438 1.393 3.816 1 96.38 80 THR A O 1
ATOM 599 N N . ILE A 1 81 ? -4.137 2.768 5.02 1 97.19 81 ILE A N 1
ATOM 600 C CA . ILE A 1 81 ? -2.887 2.125 4.621 1 97.19 81 ILE A CA 1
ATOM 601 C C . ILE A 1 81 ? -2.908 0.656 5.043 1 97.19 81 ILE A C 1
ATOM 603 O O . ILE A 1 81 ? -2.588 -0.228 4.246 1 97.19 81 ILE A O 1
ATOM 607 N N . LEU A 1 82 ? -3.305 0.43 6.234 1 97.5 82 LEU A N 1
ATOM 608 C CA . LEU A 1 82 ? -3.322 -0.929 6.762 1 97.5 82 LEU A CA 1
ATOM 609 C C . LEU A 1 82 ? -4.363 -1.779 6.047 1 97.5 82 LEU A C 1
ATOM 611 O O . LEU A 1 82 ? -4.156 -2.977 5.836 1 97.5 82 LEU A O 1
ATOM 615 N N . GLU A 1 83 ? -5.457 -1.181 5.754 1 97.75 83 GLU A N 1
ATOM 616 C CA . GLU A 1 83 ? -6.488 -1.895 5.004 1 97.75 83 GLU A CA 1
ATOM 617 C C . GLU A 1 83 ? -5.961 -2.348 3.645 1 97.75 83 GLU A C 1
ATOM 619 O O . GLU A 1 83 ? -6.176 -3.494 3.24 1 97.75 83 GLU A O 1
ATOM 624 N N . ILE A 1 84 ? -5.344 -1.441 2.939 1 97.56 84 ILE A N 1
ATOM 625 C CA . ILE A 1 84 ? -4.777 -1.741 1.63 1 97.56 84 ILE A CA 1
ATOM 626 C C . ILE A 1 84 ? -3.744 -2.859 1.758 1 97.56 84 ILE A C 1
ATOM 628 O O . ILE A 1 84 ? -3.734 -3.797 0.957 1 97.56 84 ILE A O 1
ATOM 632 N N . CYS A 1 85 ? -2.922 -2.758 2.744 1 97.88 85 CYS A N 1
ATOM 633 C CA . CYS A 1 85 ? -1.894 -3.76 3 1 97.88 85 CYS A CA 1
ATOM 634 C C . CYS A 1 85 ? -2.516 -5.129 3.246 1 97.88 85 CYS A C 1
ATOM 636 O O . CYS A 1 85 ? -2.066 -6.129 2.686 1 97.88 85 CYS A O 1
ATOM 638 N N . SER A 1 86 ? -3.494 -5.125 4.066 1 97.81 86 SER A N 1
ATOM 639 C CA . SER A 1 86 ? -4.172 -6.371 4.398 1 97.81 86 SER A CA 1
ATOM 640 C C . SER A 1 86 ? -4.773 -7.02 3.154 1 97.81 86 SER A C 1
ATOM 642 O O . SER A 1 86 ? -4.652 -8.227 2.955 1 97.81 86 SER A O 1
ATOM 644 N N . ARG A 1 87 ? -5.426 -6.281 2.357 1 96.88 87 ARG A N 1
ATOM 645 C CA . ARG A 1 87 ? -6.039 -6.785 1.134 1 96.88 87 ARG A CA 1
ATOM 646 C C . ARG A 1 87 ? -4.988 -7.34 0.182 1 96.88 87 ARG A C 1
ATOM 648 O O . ARG A 1 87 ? -5.191 -8.383 -0.438 1 96.88 87 ARG A O 1
ATOM 655 N N . ALA A 1 88 ? -3.938 -6.633 0.087 1 97.69 88 ALA A N 1
ATOM 656 C CA . ALA A 1 88 ? -2.865 -7.066 -0.806 1 97.69 88 ALA A CA 1
ATOM 657 C C . ALA A 1 88 ? -2.25 -8.375 -0.328 1 97.69 88 ALA A C 1
ATOM 659 O O . ALA A 1 88 ? -1.964 -9.266 -1.134 1 97.69 88 ALA A O 1
ATOM 660 N N . ILE A 1 89 ? -2.041 -8.438 0.95 1 97.31 89 ILE A N 1
ATOM 661 C CA . ILE A 1 89 ? -1.485 -9.656 1.528 1 97.31 89 ILE A CA 1
ATOM 662 C C . ILE A 1 89 ? -2.461 -10.812 1.329 1 97.31 89 ILE A C 1
ATOM 664 O O . ILE A 1 89 ? -2.051 -11.93 1.001 1 97.31 89 ILE A O 1
ATOM 668 N N . SER A 1 90 ? -3.729 -10.562 1.555 1 97.19 90 SER A N 1
ATOM 669 C CA . SER A 1 90 ? -4.75 -11.586 1.341 1 97.19 90 SER A CA 1
ATOM 670 C C . SER A 1 90 ? -4.754 -12.07 -0.105 1 97.19 90 SER A C 1
ATOM 672 O O . SER A 1 90 ? -4.953 -13.258 -0.368 1 97.19 90 SER A O 1
ATOM 674 N N . PHE A 1 91 ? -4.609 -11.133 -1.013 1 97.06 91 PHE A N 1
ATOM 675 C CA . PHE A 1 91 ? -4.52 -11.492 -2.424 1 97.06 91 PHE A CA 1
ATOM 676 C C . PHE A 1 91 ? -3.35 -12.438 -2.672 1 97.06 91 PHE A C 1
ATOM 678 O O . PHE A 1 91 ? -3.502 -13.461 -3.338 1 97.06 91 PHE A O 1
ATOM 685 N N . TRP A 1 92 ? -2.256 -12.086 -2.172 1 96.25 92 TRP A N 1
ATOM 686 C CA . TRP A 1 92 ? -1.052 -12.891 -2.324 1 96.25 92 TRP A CA 1
ATOM 687 C C . TRP A 1 92 ? -1.26 -14.289 -1.749 1 96.25 92 TRP A C 1
ATOM 689 O O . TRP A 1 92 ? -0.88 -15.289 -2.369 1 96.25 92 TRP A O 1
ATOM 699 N N . GLN A 1 93 ? -1.842 -14.359 -0.57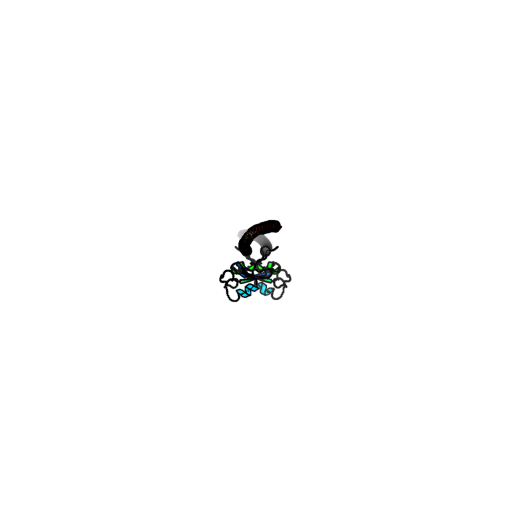 1 95 93 GLN A N 1
ATOM 700 C CA . GLN A 1 93 ? -2.111 -15.633 0.085 1 95 93 GLN A CA 1
ATOM 701 C C . GLN A 1 93 ? -3.07 -16.484 -0.741 1 95 93 GLN A C 1
ATOM 703 O O . GLN A 1 93 ? -2.9 -17.703 -0.84 1 95 93 GLN A O 1
ATOM 708 N N . TYR A 1 94 ? -4.035 -15.852 -1.243 1 95.75 94 TYR A N 1
ATOM 709 C CA . TYR A 1 94 ? -5 -16.547 -2.09 1 95.75 94 TYR A CA 1
ATOM 710 C C . TYR A 1 94 ? -4.312 -17.172 -3.295 1 95.75 94 TYR A C 1
ATOM 712 O O . TYR A 1 94 ? -4.594 -18.328 -3.645 1 95.75 94 TYR A O 1
ATOM 720 N N . GLN A 1 95 ? -3.461 -16.438 -3.914 1 95.31 95 GLN A N 1
ATOM 721 C CA . GLN A 1 95 ? -2.721 -16.938 -5.066 1 95.31 95 GLN A CA 1
ATOM 722 C C . GLN A 1 95 ? -1.852 -18.141 -4.688 1 95.31 95 GLN A C 1
ATOM 724 O O . GLN A 1 95 ? -1.764 -19.109 -5.438 1 95.31 95 GLN A O 1
ATOM 729 N N . ILE A 1 96 ? -1.217 -18.078 -3.598 1 95.38 96 ILE A N 1
ATOM 730 C CA . ILE A 1 96 ? -0.372 -19.172 -3.127 1 95.38 96 ILE A CA 1
ATOM 731 C C . ILE A 1 96 ? -1.223 -20.422 -2.893 1 95.38 96 ILE A C 1
ATOM 733 O O . ILE A 1 96 ? -0.824 -21.531 -3.254 1 95.38 96 ILE A O 1
ATOM 737 N N . HIS A 1 97 ? -2.383 -20.203 -2.281 1 94.44 97 HIS A N 1
ATOM 738 C CA . HIS A 1 97 ? -3.293 -21.312 -2.041 1 94.44 97 HIS A CA 1
ATOM 739 C C . HIS A 1 97 ? -3.766 -21.922 -3.354 1 94.44 97 HIS A C 1
ATOM 741 O O . HIS A 1 97 ? -3.809 -23.156 -3.488 1 94.44 97 HIS A O 1
ATOM 747 N N . GLN A 1 98 ? -4.109 -21.078 -4.301 1 91.94 98 GLN A N 1
ATOM 748 C CA . GLN A 1 98 ? -4.547 -21.547 -5.609 1 91.94 98 GLN A CA 1
ATOM 749 C C . GLN A 1 98 ? -3.441 -22.344 -6.301 1 91.94 98 GLN A C 1
ATOM 751 O O . GLN A 1 98 ? -3.703 -23.391 -6.906 1 91.94 98 GLN A O 1
ATOM 756 N N . GLU A 1 99 ? -2.277 -21.859 -6.223 1 93.69 99 GLU A N 1
ATOM 757 C CA . GLU A 1 99 ? -1.135 -22.547 -6.809 1 93.69 99 GLU A CA 1
ATOM 758 C C . GLU A 1 99 ? -0.917 -23.906 -6.148 1 93.69 99 GLU A C 1
ATOM 760 O O . GLU A 1 99 ? -0.679 -24.906 -6.832 1 93.69 99 GLU A O 1
ATOM 765 N N . ASN A 1 100 ? -0.968 -23.969 -4.887 1 94.75 100 ASN A N 1
ATOM 766 C CA . ASN A 1 100 ? -0.814 -25.234 -4.16 1 94.75 100 ASN A CA 1
ATOM 767 C C . ASN A 1 100 ? -1.884 -26.234 -4.559 1 94.75 100 ASN A C 1
ATOM 769 O O . ASN A 1 100 ? -1.586 -27.422 -4.746 1 94.75 100 ASN A O 1
ATOM 773 N N . SER A 1 101 ? -3.123 -25.766 -4.594 1 94.38 101 SER A N 1
ATOM 774 C CA . SER A 1 101 ? -4.223 -26.625 -5.008 1 94.38 101 SER A CA 1
ATOM 775 C C . SER A 1 101 ? -4.012 -27.156 -6.426 1 94.38 101 SER A C 1
ATOM 777 O O . SER A 1 101 ? -4.273 -28.328 -6.703 1 94.38 101 SER A O 1
ATOM 779 N N . PHE A 1 102 ? -3.572 -26.328 -7.309 1 92.25 102 PHE A N 1
ATOM 780 C CA . PHE A 1 102 ? -3.285 -26.719 -8.688 1 92.25 102 PHE A CA 1
ATOM 781 C C . PHE A 1 102 ? -2.203 -27.781 -8.727 1 92.25 102 PHE A C 1
ATOM 783 O O . PHE A 1 102 ? -2.369 -28.812 -9.391 1 92.25 102 PHE A O 1
ATOM 790 N N . GLN A 1 103 ? -1.133 -27.531 -8.031 1 93.5 103 GLN A N 1
ATOM 791 C CA . GLN A 1 103 ? -0.018 -28.469 -8.008 1 93.5 103 GLN A CA 1
ATOM 792 C C . GLN A 1 103 ? -0.455 -29.828 -7.461 1 93.5 103 GLN A C 1
ATOM 794 O O . GLN A 1 103 ? -0.026 -30.875 -7.957 1 93.5 103 GLN A O 1
ATOM 799 N N . GLN A 1 104 ? -1.289 -29.859 -6.445 1 95.69 104 GLN A N 1
ATOM 800 C CA . GLN A 1 104 ? -1.79 -31.109 -5.871 1 95.69 104 GLN A CA 1
ATOM 801 C C . GLN A 1 104 ? -2.639 -31.875 -6.883 1 95.69 104 GLN A C 1
ATOM 803 O O . GLN A 1 104 ? -2.551 -33.094 -6.969 1 95.69 104 GLN A O 1
ATOM 808 N N . ALA A 1 105 ? -3.455 -31.125 -7.582 1 93.94 105 ALA A N 1
ATOM 809 C CA . ALA A 1 105 ? -4.289 -31.75 -8.602 1 93.94 105 ALA A CA 1
ATOM 810 C C . ALA A 1 105 ? -3.43 -32.375 -9.703 1 93.94 105 ALA A C 1
ATOM 812 O O . ALA A 1 105 ? -3.703 -33.5 -10.156 1 93.94 105 ALA A O 1
ATOM 813 N N . VAL A 1 106 ? -2.461 -31.703 -10.117 1 94.38 106 VAL A N 1
ATOM 814 C CA . VAL A 1 106 ? -1.542 -32.188 -11.141 1 94.38 106 VAL A CA 1
ATOM 815 C C . VAL A 1 106 ? -0.835 -33.438 -10.641 1 94.38 106 VAL A C 1
ATOM 817 O O . VAL A 1 106 ? -0.74 -34.438 -11.367 1 94.38 106 VAL A O 1
ATOM 820 N N . LEU A 1 107 ? -0.35 -33.406 -9.398 1 96.56 107 LEU A N 1
ATOM 821 C CA . LEU A 1 107 ? 0.354 -34.531 -8.805 1 96.56 107 LEU A CA 1
ATOM 822 C C . LEU A 1 107 ? -0.541 -35.75 -8.758 1 96.56 107 LEU A C 1
ATOM 824 O O . LEU A 1 107 ? -0.095 -36.875 -9.07 1 96.56 107 LEU A O 1
ATOM 828 N N . ARG A 1 108 ? -1.753 -35.531 -8.391 1 96.06 108 ARG A N 1
ATOM 829 C CA . ARG A 1 108 ? -2.705 -36.656 -8.352 1 96.06 108 ARG A CA 1
ATOM 830 C C . ARG A 1 108 ? -2.912 -37.25 -9.742 1 96.06 108 ARG A C 1
ATOM 832 O O . ARG A 1 108 ? -2.928 -38.469 -9.906 1 96.06 108 ARG A O 1
ATOM 839 N N . SER A 1 109 ? -3.059 -36.406 -10.672 1 96.19 109 SER A N 1
ATOM 840 C CA . SER A 1 109 ? -3.27 -36.844 -12.047 1 96.19 109 SER A CA 1
ATOM 841 C C . SER A 1 109 ? -2.078 -37.656 -12.562 1 96.19 109 SER A C 1
ATOM 843 O O . SER A 1 109 ? -2.25 -38.719 -13.172 1 96.19 109 SER A O 1
ATOM 845 N N . VAL A 1 110 ? -0.879 -37.156 -12.297 1 96.12 110 VAL A N 1
ATOM 846 C CA . VAL A 1 110 ? 0.347 -37.844 -12.727 1 96.12 110 VAL A CA 1
ATOM 847 C C . VAL A 1 110 ? 0.487 -39.188 -12.023 1 96.12 110 VAL A C 1
ATOM 849 O O . VAL A 1 110 ? 0.889 -40.156 -12.641 1 96.12 110 VAL A O 1
ATOM 852 N N . ASN A 1 111 ? 0.135 -39.25 -10.797 1 96.25 111 ASN A N 1
ATOM 853 C CA . ASN A 1 111 ? 0.204 -40.5 -10.039 1 96.25 111 ASN A CA 1
ATOM 854 C C . ASN A 1 111 ? -0.801 -41.531 -10.555 1 96.25 111 ASN A C 1
ATOM 856 O O . ASN A 1 111 ? -0.487 -42.719 -10.656 1 96.25 111 ASN A O 1
ATOM 860 N N . ASP A 1 112 ? -1.933 -41.094 -10.875 1 97.25 112 ASP A N 1
ATOM 861 C CA . ASP A 1 112 ? -2.941 -41.969 -11.445 1 97.25 112 ASP A CA 1
ATOM 862 C C . ASP A 1 112 ? -2.475 -42.562 -12.781 1 97.25 112 ASP A C 1
ATOM 864 O O . ASP A 1 112 ? -2.656 -43.75 -13.047 1 97.25 112 ASP A O 1
ATOM 868 N N . LYS A 1 113 ? -1.88 -41.75 -13.547 1 97.25 113 LYS A N 1
ATOM 869 C CA . LYS A 1 113 ? -1.347 -42.219 -14.828 1 97.25 113 LYS A CA 1
ATOM 870 C C . LYS A 1 113 ? -0.221 -43.219 -14.625 1 97.25 113 LYS A C 1
ATOM 872 O O . LYS A 1 113 ? -0.151 -44.219 -15.328 1 97.25 113 LYS A O 1
ATOM 877 N N . ASN A 1 114 ? 0.569 -42.938 -13.695 1 96.56 114 ASN A N 1
ATOM 878 C CA . ASN A 1 114 ? 1.662 -43.844 -13.367 1 96.56 114 ASN A CA 1
ATOM 879 C C . ASN A 1 114 ? 1.141 -45.188 -12.883 1 96.56 114 ASN A C 1
ATOM 881 O O . ASN A 1 114 ? 1.687 -46.25 -13.242 1 96.56 114 ASN A O 1
ATOM 885 N N . ALA A 1 115 ? 0.179 -45.188 -12.109 1 97.06 115 ALA A N 1
ATOM 886 C CA . ALA A 1 115 ? -0.427 -46.406 -11.609 1 97.06 115 ALA A CA 1
ATOM 887 C C . ALA A 1 115 ? -1.045 -47.219 -12.75 1 97.06 115 ALA A C 1
ATOM 889 O O . ALA A 1 115 ? -0.923 -48.438 -12.781 1 97.06 115 ALA A O 1
ATOM 890 N N . GLN A 1 116 ? -1.69 -46.5 -13.641 1 96.94 116 GLN A N 1
ATOM 891 C CA . GLN A 1 116 ? -2.295 -47.156 -14.797 1 96.94 116 GLN A CA 1
ATOM 892 C C . GLN A 1 116 ? -1.231 -47.812 -15.68 1 96.94 116 GLN A C 1
ATOM 894 O O . GLN A 1 116 ? -1.396 -48.938 -16.125 1 96.94 116 GLN A O 1
ATOM 899 N N . LEU A 1 117 ? -0.112 -47.094 -15.883 1 97.56 117 LEU A N 1
ATOM 900 C CA . LEU A 1 117 ? 0.988 -47.625 -16.688 1 97.56 117 LEU A CA 1
ATOM 901 C C . LEU A 1 117 ? 1.623 -48.844 -16.031 1 97.56 117 LEU A C 1
ATOM 903 O O . LEU A 1 117 ? 1.998 -49.781 -16.703 1 97.56 117 LEU A O 1
ATOM 907 N N . GLN A 1 118 ? 1.738 -48.75 -14.711 1 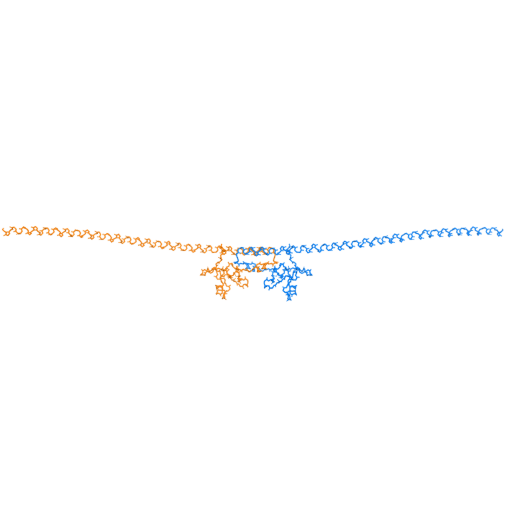97.06 118 GLN A N 1
ATOM 908 C CA . GLN A 1 118 ? 2.289 -49.875 -13.953 1 97.06 118 GLN A CA 1
ATOM 909 C C . GLN A 1 118 ? 1.399 -51.125 -14.078 1 97.06 118 GLN A C 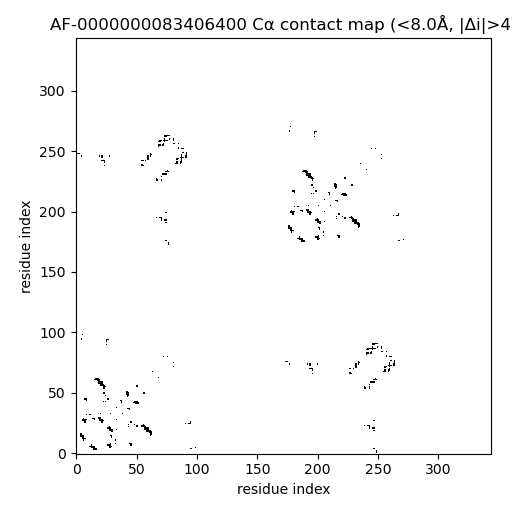1
ATOM 911 O O . GLN A 1 118 ? 1.896 -52.219 -14.266 1 97.06 118 GLN A O 1
ATOM 916 N N . ARG A 1 119 ? 0.129 -50.938 -14.062 1 97.25 119 ARG A N 1
ATOM 917 C CA . ARG A 1 119 ? -0.809 -52.062 -14.234 1 97.25 119 ARG A CA 1
ATOM 918 C C . ARG A 1 119 ? -0.7 -52.656 -15.633 1 97.25 119 ARG A C 1
ATOM 920 O O . ARG A 1 119 ? -0.715 -53.875 -15.805 1 97.25 119 ARG A O 1
ATOM 927 N N . GLN A 1 120 ? -0.591 -51.844 -16.594 1 96.94 120 GLN A N 1
ATOM 928 C CA . GLN A 1 120 ? -0.432 -52.312 -17.969 1 96.94 120 GLN A CA 1
ATOM 929 C C . GLN A 1 120 ? 0.852 -53.125 -18.141 1 96.94 120 GLN A C 1
ATOM 931 O O . GLN A 1 120 ? 0.854 -54.156 -18.797 1 96.94 120 GLN A O 1
ATOM 936 N N . LEU A 1 121 ? 1.961 -52.531 -17.562 1 96.94 121 LEU A N 1
ATOM 937 C CA . LEU A 1 121 ? 3.246 -53.219 -17.609 1 96.94 121 LEU A CA 1
ATOM 938 C C . LEU A 1 121 ? 3.146 -54.625 -16.969 1 96.94 121 LEU A C 1
ATOM 940 O O . LEU A 1 121 ? 3.65 -55.594 -17.516 1 96.94 121 LEU A O 1
ATOM 944 N N . ASP A 1 122 ? 2.494 -54.75 -15.82 1 96.88 122 ASP A N 1
ATOM 945 C CA . ASP A 1 122 ? 2.311 -56 -15.117 1 96.88 122 ASP A CA 1
ATOM 946 C C . ASP A 1 122 ? 1.529 -57 -15.969 1 96.88 122 ASP A C 1
ATOM 948 O O . ASP A 1 122 ? 1.861 -58.188 -16 1 96.88 122 ASP A O 1
ATOM 952 N N . ASN A 1 123 ? 0.512 -56.594 -16.688 1 96.69 123 ASN A N 1
ATOM 953 C CA . ASN A 1 123 ? -0.287 -57.469 -17.562 1 96.69 123 ASN A CA 1
ATOM 954 C C . ASN A 1 123 ? 0.54 -58 -18.719 1 96.69 123 ASN A C 1
ATOM 956 O O . ASN A 1 123 ? 0.457 -59.188 -19.047 1 96.69 123 ASN A O 1
ATOM 960 N N . VAL A 1 124 ? 1.324 -57.094 -19.297 1 97.19 124 VAL A N 1
ATOM 961 C CA . VAL A 1 124 ? 2.166 -57.469 -20.422 1 97.19 124 VAL A CA 1
ATOM 962 C C . VAL A 1 124 ? 3.193 -58.5 -19.969 1 97.19 124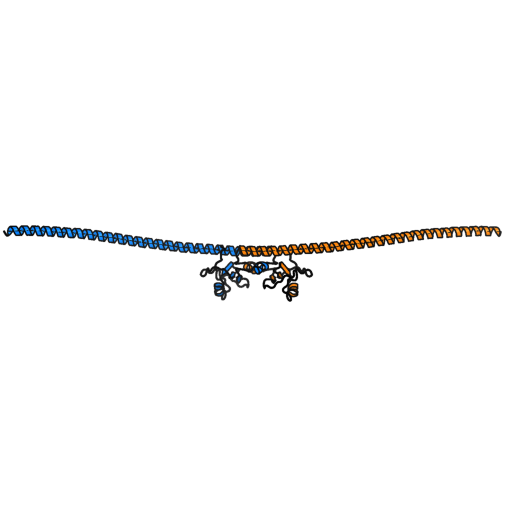 VAL A C 1
ATOM 964 O O . VAL A 1 124 ? 3.439 -59.5 -20.672 1 97.19 124 VAL A O 1
ATOM 967 N N . VAL A 1 125 ? 3.736 -58.219 -18.781 1 97.44 125 VAL A N 1
ATOM 968 C CA . VAL A 1 125 ? 4.742 -59.125 -18.234 1 97.44 125 VAL A CA 1
ATOM 969 C C . VAL A 1 125 ? 4.102 -60.469 -17.938 1 97.44 125 VAL A C 1
ATOM 971 O O . VAL A 1 125 ? 4.688 -61.531 -18.219 1 97.44 125 VAL A O 1
ATOM 974 N N . ARG A 1 126 ? 2.824 -60.5 -17.375 1 95.88 126 ARG A N 1
ATOM 975 C CA . ARG A 1 126 ? 2.102 -61.719 -17.047 1 95.88 126 ARG A CA 1
ATOM 976 C C . ARG A 1 126 ? 1.775 -62.531 -18.312 1 95.88 126 ARG A C 1
ATOM 978 O O . ARG A 1 126 ? 1.94 -63.75 -18.344 1 95.88 126 ARG A O 1
ATOM 985 N N . GLU A 1 127 ? 1.347 -61.844 -19.328 1 96 127 GLU A N 1
ATOM 986 C CA . GLU A 1 127 ? 1.023 -62.469 -20.609 1 96 127 GLU A CA 1
ATOM 987 C C . GLU A 1 127 ? 2.27 -63.062 -21.25 1 96 127 GLU A C 1
ATOM 989 O O . GLU A 1 127 ? 2.238 -64.188 -21.75 1 96 127 GLU A O 1
ATOM 994 N N . ALA A 1 128 ? 3.398 -62.281 -21.188 1 96.25 128 ALA A N 1
ATOM 995 C CA . ALA A 1 128 ? 4.66 -62.75 -21.766 1 96.25 128 ALA A CA 1
ATOM 996 C C . ALA A 1 128 ? 5.172 -64 -21.016 1 96.25 128 ALA A C 1
ATOM 998 O O . ALA A 1 128 ? 5.637 -64.938 -21.641 1 96.25 128 ALA A O 1
ATOM 999 N N . ASN A 1 129 ? 5.062 -63.969 -19.719 1 96 129 ASN A N 1
ATOM 1000 C CA . ASN A 1 129 ? 5.484 -65.125 -18.891 1 96 129 ASN A CA 1
ATOM 1001 C C . ASN A 1 129 ? 4.625 -66.375 -19.172 1 96 129 ASN A C 1
ATOM 1003 O O . ASN A 1 129 ? 5.137 -67.5 -19.203 1 96 129 ASN A O 1
ATOM 1007 N N . SER A 1 130 ? 3.355 -66.188 -19.453 1 96.75 130 SER A N 1
ATOM 1008 C CA . SER A 1 130 ? 2.447 -67.25 -19.781 1 96.75 130 SER A CA 1
ATOM 1009 C C . SER A 1 130 ? 2.801 -67.875 -21.125 1 96.75 130 SER A C 1
ATOM 1011 O O . SER A 1 130 ? 2.812 -69.125 -21.266 1 96.75 130 SER A O 1
ATOM 1013 N N . GLN A 1 131 ? 3.061 -67.062 -22.094 1 96.12 131 GLN A N 1
ATOM 1014 C CA . GLN A 1 131 ? 3.455 -67.5 -23.406 1 96.12 131 GLN A CA 1
ATOM 1015 C C . GLN A 1 131 ? 4.781 -68.312 -23.344 1 96.12 131 GLN A C 1
ATOM 1017 O O . GLN A 1 131 ? 4.941 -69.312 -24 1 96.12 131 GLN A O 1
ATOM 1022 N N . ILE A 1 132 ? 5.73 -67.688 -22.547 1 96.88 132 ILE A N 1
ATOM 1023 C CA . ILE A 1 132 ? 7.035 -68.312 -22.391 1 96.88 132 ILE A CA 1
ATOM 1024 C C . ILE A 1 132 ? 6.867 -69.688 -21.75 1 96.88 132 ILE A C 1
ATOM 1026 O O . ILE A 1 132 ? 7.484 -70.688 -22.188 1 96.88 132 ILE A O 1
ATOM 1030 N N . GLU A 1 133 ? 5.969 -69.812 -20.734 1 96.06 133 GLU A N 1
ATOM 1031 C CA . GLU A 1 133 ? 5.695 -71.125 -20.078 1 96.06 133 GLU A CA 1
ATOM 1032 C C . GLU A 1 133 ? 5.07 -72.125 -21.031 1 96.06 133 GLU A C 1
ATOM 1034 O O . GLU A 1 133 ? 5.438 -73.25 -21.047 1 96.06 133 GLU A O 1
ATOM 1039 N N . LEU A 1 134 ? 4.098 -71.625 -21.875 1 96.81 134 LEU A N 1
ATOM 1040 C CA . LEU A 1 134 ? 3.438 -72.5 -22.859 1 96.81 134 LEU A CA 1
ATOM 1041 C C . LEU A 1 134 ? 4.438 -73 -23.875 1 96.81 134 LEU A C 1
ATOM 1043 O O . LEU A 1 134 ? 4.418 -74.188 -24.219 1 96.81 134 LEU A O 1
ATOM 1047 N N . LEU A 1 135 ? 5.316 -72.125 -24.391 1 96.5 135 LEU A N 1
ATOM 1048 C CA . LEU A 1 135 ? 6.309 -72.5 -25.391 1 96.5 135 LEU A CA 1
ATOM 1049 C C . LEU A 1 135 ? 7.344 -73.438 -24.797 1 96.5 135 LEU A C 1
ATOM 1051 O O . LEU A 1 135 ? 7.801 -74.375 -25.469 1 96.5 135 LEU A O 1
ATOM 1055 N N . MET A 1 136 ? 7.68 -73.188 -23.516 1 96.5 136 MET A N 1
ATOM 1056 C CA . MET A 1 136 ? 8.594 -74.062 -22.828 1 96.5 136 MET A CA 1
ATOM 1057 C C . MET A 1 136 ? 7.973 -75.438 -22.656 1 96.5 136 MET A C 1
ATOM 1059 O O . MET A 1 136 ? 8.656 -76.438 -22.812 1 96.5 136 MET A O 1
ATOM 1063 N N . GLY A 1 137 ? 6.688 -75.5 -22.391 1 96.06 137 GLY A N 1
ATOM 1064 C CA . GLY A 1 137 ? 5.98 -76.75 -22.312 1 96.06 137 GLY A CA 1
ATOM 1065 C C . GLY A 1 137 ? 5.957 -77.5 -23.641 1 96.06 137 GLY A C 1
ATOM 1066 O O . GLY A 1 137 ? 6.23 -78.688 -23.688 1 96.06 137 GLY A O 1
ATOM 1067 N N . LYS A 1 138 ? 5.656 -76.875 -24.734 1 96.56 138 LYS A N 1
ATOM 1068 C CA . LYS A 1 138 ? 5.633 -77.438 -26.078 1 96.56 138 LYS A CA 1
ATOM 1069 C C . LYS A 1 138 ? 7.016 -77.938 -26.469 1 96.56 138 LYS A C 1
ATOM 1071 O O . LYS A 1 138 ? 7.141 -79 -27.094 1 96.56 138 LYS A O 1
ATOM 1076 N N . LYS A 1 139 ? 8.008 -77.062 -26.156 1 96.75 139 LYS A N 1
ATOM 1077 C CA . LYS A 1 139 ? 9.391 -77.438 -26.438 1 96.75 139 LYS A CA 1
ATOM 1078 C C . LYS A 1 139 ? 9.75 -78.75 -25.719 1 96.75 139 LYS A C 1
ATOM 1080 O O . LYS A 1 139 ? 10.352 -79.625 -26.312 1 96.75 139 LYS A O 1
ATOM 1085 N N . SER A 1 140 ? 9.398 -78.875 -24.453 1 97 140 SER A N 1
ATOM 1086 C CA . SER A 1 140 ? 9.672 -80.062 -23.656 1 97 140 SER A CA 1
ATOM 1087 C C . SER A 1 140 ? 8.945 -81.312 -24.219 1 97 140 SER A C 1
ATOM 1089 O O . SER A 1 140 ? 9.5 -82.375 -24.234 1 97 140 SER A O 1
ATOM 1091 N N . GLU A 1 141 ? 7.695 -81.125 -24.625 1 96.69 141 GLU A N 1
ATOM 1092 C CA . GLU A 1 141 ? 6.91 -82.188 -25.219 1 96.69 141 GLU A CA 1
ATOM 1093 C C . GLU A 1 141 ? 7.543 -82.688 -26.516 1 96.69 141 GLU A C 1
ATOM 1095 O O . GLU A 1 141 ? 7.652 -83.875 -26.75 1 96.69 141 GLU A O 1
ATOM 1100 N N . LEU A 1 142 ? 8 -81.75 -27.391 1 95.94 142 LEU A N 1
ATOM 1101 C CA . LEU A 1 142 ? 8.617 -82.125 -28.656 1 95.94 142 LEU A CA 1
ATOM 1102 C C . LEU A 1 142 ? 9.953 -82.812 -28.453 1 95.94 142 LEU A C 1
ATOM 1104 O O . LEU A 1 142 ? 10.305 -83.75 -29.203 1 95.94 142 LEU A O 1
ATOM 1108 N N . GLU A 1 143 ? 10.656 -82.438 -27.391 1 97.06 143 GLU A N 1
ATOM 1109 C CA . GLU A 1 143 ? 11.914 -83.062 -27.047 1 97.06 143 GLU A CA 1
ATOM 1110 C C . GLU A 1 143 ? 11.695 -84.5 -26.594 1 97.06 143 GLU A C 1
ATOM 1112 O O . GLU A 1 143 ? 12.445 -85.375 -26.953 1 97.06 143 GLU A O 1
ATOM 1117 N N . ARG A 1 144 ? 10.602 -84.812 -25.844 1 96.81 144 ARG A N 1
ATOM 1118 C CA . ARG A 1 144 ? 10.242 -86.125 -25.406 1 96.81 144 ARG A CA 1
ATOM 1119 C C . ARG A 1 144 ? 9.828 -87 -26.594 1 96.81 144 ARG A C 1
ATOM 1121 O O . ARG A 1 144 ? 10.25 -88.125 -26.688 1 96.81 144 ARG A O 1
ATOM 1128 N N . ASP A 1 145 ? 9.109 -86.5 -27.5 1 96.75 145 ASP A N 1
ATOM 1129 C CA . ASP A 1 145 ? 8.688 -87.188 -28.703 1 96.75 145 ASP A CA 1
ATOM 1130 C C . ASP A 1 145 ? 9.891 -87.562 -29.562 1 96.75 145 ASP A C 1
ATOM 1132 O O . ASP A 1 145 ? 9.945 -88.688 -30.109 1 96.75 145 ASP A O 1
ATOM 1136 N N . LEU A 1 146 ? 10.766 -86.562 -29.641 1 96.12 146 LEU A N 1
ATOM 1137 C CA . LEU A 1 146 ? 11.977 -86.812 -30.422 1 96.12 146 LEU A CA 1
ATOM 1138 C C . LEU A 1 146 ? 12.812 -87.938 -29.828 1 96.12 146 LEU A C 1
ATOM 1140 O O . LEU A 1 146 ? 13.32 -88.812 -30.547 1 96.12 146 LEU A O 1
ATOM 1144 N N . GLU A 1 147 ? 12.867 -87.938 -28.531 1 96.88 147 GLU A N 1
ATOM 1145 C CA . GLU A 1 147 ? 13.609 -89 -27.844 1 96.88 147 GLU A CA 1
ATOM 1146 C C . GLU A 1 147 ? 12.93 -90.375 -28.016 1 96.88 147 GLU A C 1
ATOM 1148 O O . GLU A 1 147 ? 13.602 -91.375 -28.156 1 96.88 147 GLU A O 1
ATOM 1153 N N . PHE A 1 148 ? 11.719 -90.375 -28.031 1 96.94 148 PHE A N 1
ATOM 1154 C CA . PHE A 1 148 ? 10.938 -91.625 -28.234 1 96.94 148 PHE A CA 1
ATOM 1155 C C . PHE A 1 148 ? 11.141 -92.125 -29.656 1 96.94 148 PHE A C 1
ATOM 1157 O O . PHE A 1 148 ? 11.383 -93.312 -29.844 1 96.94 148 PHE A O 1
ATOM 1164 N N . GLU A 1 149 ? 11.062 -91.25 -30.672 1 95.88 149 GLU A N 1
ATOM 1165 C CA . GLU A 1 149 ? 11.266 -91.688 -32.062 1 95.88 149 GLU A CA 1
ATOM 1166 C C . GLU A 1 149 ? 12.688 -92.188 -32.281 1 95.88 149 GLU A C 1
ATOM 1168 O O . GLU A 1 149 ? 12.906 -93.125 -33.062 1 95.88 149 GLU A O 1
ATOM 1173 N N . ARG A 1 150 ? 13.641 -91.5 -31.641 1 96.31 150 ARG A N 1
ATOM 1174 C CA . ARG A 1 150 ? 15.031 -91.938 -31.75 1 96.31 150 ARG A CA 1
ATOM 1175 C C . ARG A 1 150 ? 15.227 -93.312 -31.156 1 96.31 150 ARG A C 1
ATOM 1177 O O . ARG A 1 150 ? 15.953 -94.188 -31.703 1 96.31 150 ARG A O 1
ATOM 1184 N N . LYS A 1 151 ? 14.531 -93.625 -30.125 1 96.56 151 LYS A N 1
ATOM 1185 C CA . LYS A 1 151 ? 14.57 -94.938 -29.5 1 96.56 151 LYS A CA 1
ATOM 1186 C C . LYS A 1 151 ? 13.938 -96 -30.406 1 96.56 151 LYS A C 1
ATOM 1188 O O . LYS A 1 151 ? 14.469 -97.125 -30.547 1 96.56 151 LYS A O 1
ATOM 1193 N N . LYS A 1 152 ? 12.891 -95.75 -31.016 1 95.44 152 LYS A N 1
ATOM 1194 C CA . LYS A 1 152 ? 12.227 -96.625 -31.953 1 95.44 152 LYS A CA 1
ATOM 1195 C C . LYS A 1 152 ? 13.133 -96.938 -33.125 1 95.44 152 LYS A C 1
ATOM 1197 O O . LYS A 1 152 ? 13.203 -98.125 -33.562 1 95.44 152 LYS A O 1
ATOM 1202 N N . VAL A 1 153 ? 13.75 -95.875 -33.594 1 95 153 VAL A N 1
ATOM 1203 C CA . VAL A 1 153 ? 14.672 -96 -34.719 1 95 153 VAL A CA 1
ATOM 1204 C C . VAL A 1 153 ? 15.812 -96.938 -34.312 1 95 153 VAL A C 1
ATOM 1206 O O . VAL A 1 153 ? 16.188 -97.875 -35.062 1 95 153 VAL A O 1
ATOM 1209 N N . ARG A 1 154 ? 16.297 -96.812 -33.062 1 94.94 154 ARG A N 1
ATOM 1210 C CA . ARG A 1 154 ? 17.375 -97.688 -32.562 1 94.94 154 ARG A CA 1
ATOM 1211 C C . ARG A 1 154 ? 16.922 -99.125 -32.406 1 94.94 154 ARG A C 1
ATOM 1213 O O . ARG A 1 154 ? 17.656 -100.062 -32.781 1 94.94 154 ARG A O 1
ATOM 1220 N N . GLU A 1 155 ? 15.773 -99.375 -32.031 1 95.38 155 GLU A N 1
ATOM 1221 C CA . GLU A 1 155 ? 15.211 -100.688 -31.875 1 95.38 155 GLU A CA 1
ATOM 1222 C C . GLU A 1 155 ? 14.992 -101.375 -33.219 1 95.38 155 GLU A C 1
ATOM 1224 O O . GLU A 1 155 ? 15.289 -102.562 -33.375 1 95.38 155 GLU A O 1
ATOM 1229 N N . LEU A 1 156 ? 14.539 -100.562 -34.125 1 93.75 156 LEU A N 1
ATOM 1230 C CA . LEU A 1 156 ? 14.305 -101.125 -35.469 1 93.75 156 LEU A CA 1
ATOM 1231 C C . LEU A 1 156 ? 15.617 -101.438 -36.156 1 93.75 156 LEU A C 1
ATOM 1233 O O . LEU A 1 156 ? 15.727 -102.438 -36.875 1 93.75 156 LEU A O 1
ATOM 1237 N N . GLN A 1 157 ? 16.578 -100.625 -35.906 1 94.12 157 GLN A N 1
ATOM 1238 C CA . GLN A 1 157 ? 17.891 -100.812 -36.469 1 94.12 157 GLN A CA 1
ATOM 1239 C C . GLN A 1 157 ? 18.547 -102.062 -35.875 1 94.12 157 GLN A C 1
ATOM 1241 O O . GLN A 1 157 ? 19.172 -102.875 -36.594 1 94.12 157 GLN A O 1
ATOM 1246 N N . GLU A 1 158 ? 18.344 -102.312 -34.625 1 93.44 158 GLU A N 1
ATOM 1247 C CA . GLU A 1 158 ? 18.875 -103.5 -33.938 1 93.44 158 GLU A CA 1
ATOM 1248 C C . GLU A 1 158 ? 18.156 -104.75 -34.406 1 93.44 158 GLU A C 1
ATOM 1250 O O . GLU A 1 158 ? 18.797 -105.812 -34.625 1 93.44 158 GLU A O 1
ATOM 1255 N N . ALA A 1 159 ? 16.953 -104.688 -34.625 1 92.75 159 ALA A N 1
ATOM 1256 C CA . ALA A 1 159 ? 16.172 -105.812 -35.125 1 92.75 159 ALA A CA 1
ATOM 1257 C C . ALA A 1 159 ? 16.562 -106.188 -36.531 1 92.75 159 ALA A C 1
ATOM 1259 O O . ALA A 1 159 ? 16.672 -107.375 -36.875 1 92.75 159 ALA A O 1
ATOM 1260 N N . ALA A 1 160 ? 16.859 -105.125 -37.344 1 92.19 160 ALA A N 1
ATOM 1261 C CA . ALA A 1 160 ? 17.281 -105.375 -38.719 1 92.19 160 ALA A CA 1
ATOM 1262 C C . ALA A 1 160 ? 18.656 -106 -38.781 1 92.19 160 ALA A C 1
ATOM 1264 O O . ALA A 1 160 ? 18.922 -106.875 -39.625 1 92.19 160 ALA A O 1
ATOM 1265 N N . ARG A 1 161 ? 19.5 -105.688 -37.875 1 92.5 161 ARG A N 1
ATOM 1266 C CA . ARG A 1 161 ? 20.828 -106.25 -37.812 1 92.5 161 ARG A CA 1
ATOM 1267 C C . ARG A 1 161 ? 20.797 -107.688 -37.375 1 92.5 161 ARG A C 1
ATOM 1269 O O . ARG A 1 161 ? 21.516 -108.562 -37.906 1 92.5 161 ARG A O 1
ATOM 1276 N N . GLU A 1 162 ? 19.906 -108 -36.469 1 91.56 162 GLU A N 1
ATOM 1277 C CA . GLU A 1 162 ? 19.75 -109.375 -35.969 1 91.56 162 GLU A CA 1
ATOM 1278 C C . GLU A 1 162 ? 19.141 -110.312 -37.062 1 91.56 162 GLU A C 1
ATOM 1280 O O . GLU A 1 162 ? 19.562 -111.438 -37.219 1 91.56 162 GLU A O 1
ATOM 1285 N N . GLN A 1 163 ? 18.266 -109.75 -37.781 1 89 163 GLN A N 1
ATOM 1286 C CA . GLN A 1 163 ? 17.641 -110.5 -38.844 1 89 163 GLN A CA 1
ATOM 1287 C C . GLN A 1 163 ? 18.641 -110.75 -39.969 1 89 163 GLN A C 1
ATOM 1289 O O . GLN A 1 163 ? 18.641 -111.875 -40.594 1 89 163 GLN A O 1
ATOM 1294 N N . SER A 1 164 ? 19.422 -109.875 -40.188 1 88.69 164 SER A N 1
ATOM 1295 C CA . SER A 1 164 ? 20.453 -110 -41.219 1 88.69 164 SER A CA 1
ATOM 1296 C C . SER A 1 164 ? 21.5 -111.062 -40.812 1 88.69 164 SER A C 1
ATOM 1298 O O . SER A 1 164 ? 21.953 -111.812 -41.656 1 88.69 164 SER A O 1
ATOM 1300 N N . LYS A 1 165 ? 21.844 -111.125 -39.688 1 89.88 165 LYS A N 1
ATOM 1301 C CA . LYS A 1 165 ? 22.812 -112.125 -39.188 1 89.88 165 LYS A CA 1
ATOM 1302 C C . LYS A 1 165 ? 22.234 -113.562 -39.25 1 89.88 165 LYS A C 1
ATOM 1304 O O . LYS A 1 165 ? 22.938 -114.5 -39.656 1 89.88 165 LYS A O 1
ATOM 1309 N N . GLU A 1 166 ? 21.016 -113.688 -39 1 87.25 166 GLU A N 1
ATOM 1310 C CA . GLU A 1 166 ? 20.344 -114.938 -39.031 1 87.25 166 GLU A CA 1
ATOM 1311 C C . GLU A 1 166 ? 20.219 -115.5 -40.469 1 87.25 166 GLU A C 1
ATOM 1313 O O . GLU A 1 166 ? 20.406 -116.688 -40.75 1 87.25 166 GLU A O 1
ATOM 1318 N N . TYR A 1 167 ? 20.031 -114.562 -41.344 1 89.06 167 TYR A N 1
ATOM 1319 C CA . TYR A 1 167 ? 19.938 -114.938 -42.781 1 89.06 167 TYR A CA 1
ATOM 1320 C C . TYR A 1 167 ? 21.281 -115.375 -43.312 1 89.06 167 TYR A C 1
ATOM 1322 O O . TYR A 1 167 ? 21.359 -116.375 -44.062 1 89.06 167 TYR A O 1
ATOM 1330 N N . GLN A 1 168 ? 22.188 -114.75 -42.906 1 86.5 168 GLN A N 1
ATOM 1331 C CA . GLN A 1 168 ? 23.531 -115.125 -43.375 1 86.5 168 GLN A CA 1
ATOM 1332 C C . GLN A 1 168 ? 23.969 -116.438 -42.812 1 86.5 168 GLN A C 1
ATOM 1334 O O . GLN A 1 168 ? 24.641 -117.25 -43.531 1 86.5 168 GLN A O 1
ATOM 1339 N N . LYS A 1 169 ? 23.578 -116.938 -41.844 1 88.81 169 LYS A N 1
ATOM 1340 C CA . LYS A 1 169 ? 23.891 -118.25 -41.281 1 88.81 169 LYS A CA 1
ATOM 1341 C C . LYS A 1 169 ? 23.156 -119.375 -42 1 88.81 169 LYS A C 1
ATOM 1343 O O . LYS A 1 169 ? 23.672 -120.5 -42.156 1 88.81 169 LYS A O 1
ATOM 1348 N N . LEU A 1 170 ? 22 -119.125 -42.531 1 83.25 170 LEU A N 1
ATOM 1349 C CA . LEU A 1 170 ? 21.203 -120.125 -43.219 1 83.25 170 LEU A CA 1
ATOM 1350 C C . LEU A 1 170 ? 21.719 -120.375 -44.656 1 83.25 170 LEU A C 1
ATOM 1352 O O . LEU A 1 170 ? 21.562 -121.438 -45.219 1 83.25 170 LEU A O 1
ATOM 1356 N N . LYS A 1 171 ? 22.312 -119.438 -45.281 1 83.62 171 LYS A N 1
ATOM 1357 C CA . LYS A 1 171 ? 22.844 -119.562 -46.625 1 83.62 171 LYS A CA 1
ATOM 1358 C C . LYS A 1 171 ? 24.125 -120.438 -46.625 1 83.62 171 LYS A C 1
ATOM 1360 O O . LYS A 1 171 ? 24.453 -121.062 -47.594 1 83.62 171 LYS A O 1
ATOM 1365 N N . VAL A 1 172 ? 24.656 -120.5 -45.562 1 68.06 172 VAL A N 1
ATOM 1366 C CA . VAL A 1 172 ? 25.781 -121.438 -45.562 1 68.06 172 VAL A CA 1
ATOM 1367 C C . VAL A 1 172 ? 25.312 -122.812 -45.125 1 68.06 172 VAL A C 1
ATOM 1369 O O . VAL A 1 172 ? 24.469 -123 -44.25 1 68.06 172 VAL A O 1
ATOM 1372 N N . MET B 1 1 ? -11.852 11.016 15.398 1 48.66 1 MET B N 1
ATOM 1373 C CA . MET B 1 1 ? -11.766 11.969 14.297 1 48.66 1 MET B CA 1
ATOM 1374 C C . MET B 1 1 ? -10.469 11.781 13.516 1 48.66 1 MET B C 1
ATOM 1376 O O . MET B 1 1 ? -9.391 11.734 14.102 1 48.66 1 MET B O 1
ATOM 1380 N N . ASP B 1 2 ? -10.539 11.281 12.258 1 63.12 2 ASP B N 1
ATOM 1381 C CA . ASP B 1 2 ? -9.312 10.992 11.516 1 63.12 2 ASP B CA 1
ATOM 1382 C C . ASP B 1 2 ? -8.484 12.258 11.305 1 63.12 2 ASP B C 1
ATOM 1384 O O . ASP B 1 2 ? -9.031 13.328 11.031 1 63.12 2 ASP B O 1
ATOM 1388 N N . ILE B 1 3 ? -7.383 12.281 11.906 1 78.31 3 ILE B N 1
ATOM 1389 C CA . ILE B 1 3 ? -6.441 13.391 11.781 1 78.31 3 ILE B CA 1
ATOM 1390 C C . ILE B 1 3 ? -6.203 13.703 10.312 1 78.31 3 ILE B C 1
ATOM 1392 O O . ILE B 1 3 ? -5.855 12.82 9.523 1 78.31 3 ILE B O 1
ATOM 1396 N N . GLU B 1 4 ? -6.688 14.938 10.023 1 89.25 4 GLU B N 1
ATOM 1397 C CA . GLU B 1 4 ? -6.457 15.375 8.656 1 89.25 4 GLU B CA 1
ATOM 1398 C C . GLU B 1 4 ? -5.078 16.016 8.508 1 89.25 4 GLU B C 1
ATOM 1400 O O . GLU B 1 4 ? -4.641 16.766 9.383 1 89.25 4 GLU B O 1
ATOM 1405 N N . LEU B 1 5 ? -4.434 15.672 7.566 1 95.06 5 LEU B N 1
ATOM 1406 C CA . LEU B 1 5 ? -3.143 16.281 7.273 1 95.06 5 LEU B CA 1
ATOM 1407 C C . LEU B 1 5 ? -3.324 17.719 6.766 1 95.06 5 LEU B C 1
ATOM 1409 O O . LEU B 1 5 ? -4.379 18.062 6.227 1 95.06 5 LEU B O 1
ATOM 1413 N N . LYS B 1 6 ? -2.359 18.547 7.004 1 96.81 6 LYS B N 1
ATOM 1414 C CA . LYS B 1 6 ? -2.402 19.953 6.594 1 96.81 6 LYS B CA 1
ATOM 1415 C C . LYS B 1 6 ? -1.364 20.234 5.512 1 96.81 6 LYS B C 1
ATOM 1417 O O . LYS B 1 6 ? -0.298 19.625 5.488 1 96.81 6 LYS B O 1
ATOM 1422 N N . CYS B 1 7 ? -1.752 21.156 4.652 1 96.81 7 CYS B N 1
ATOM 1423 C CA . CYS B 1 7 ? -0.819 21.609 3.627 1 96.81 7 CYS B CA 1
ATOM 1424 C C . CYS B 1 7 ? 0.472 22.109 4.254 1 96.81 7 CYS B C 1
ATOM 1426 O O . CYS B 1 7 ? 0.439 22.906 5.191 1 96.81 7 CYS B O 1
ATOM 1428 N N . ASN B 1 8 ? 1.628 21.75 3.742 1 96.31 8 ASN B N 1
ATOM 1429 C CA . ASN B 1 8 ? 2.918 22.062 4.34 1 96.31 8 ASN B CA 1
ATOM 1430 C C . ASN B 1 8 ? 3.361 23.484 3.99 1 96.31 8 ASN B C 1
ATOM 1432 O O . ASN B 1 8 ? 4.422 23.938 4.43 1 96.31 8 ASN B O 1
ATOM 1436 N N . ARG B 1 9 ? 2.623 24.172 3.189 1 93.75 9 ARG B N 1
ATOM 1437 C CA . ARG B 1 9 ? 2.893 25.594 3.01 1 93.75 9 ARG B CA 1
ATOM 1438 C C . ARG B 1 9 ? 2.518 26.375 4.258 1 93.75 9 ARG B C 1
ATOM 1440 O O . ARG B 1 9 ? 1.352 26.406 4.66 1 93.75 9 ARG B O 1
ATOM 1447 N N . LEU B 1 10 ? 3.492 27.062 4.742 1 92.06 10 LEU B N 1
ATOM 1448 C CA . LEU B 1 10 ? 3.346 27.719 6.039 1 92.06 10 LEU B CA 1
ATOM 1449 C C . LEU B 1 10 ? 2.205 28.719 6.016 1 92.06 10 LEU B C 1
ATOM 1451 O O . LEU B 1 10 ? 1.523 28.922 7.023 1 92.06 10 LEU B O 1
ATOM 1455 N N . THR B 1 11 ? 2.01 29.328 4.848 1 91.81 11 THR B N 1
ATOM 1456 C CA . THR B 1 11 ? 0.995 30.375 4.746 1 91.81 11 THR B CA 1
ATOM 1457 C C . THR B 1 11 ? -0.373 29.766 4.441 1 91.81 11 THR B C 1
ATOM 1459 O O . THR B 1 11 ? -1.401 30.422 4.617 1 91.81 11 THR B O 1
ATOM 1462 N N . CYS B 1 12 ? -0.539 28.641 3.98 1 94.25 12 CYS B N 1
ATOM 1463 C CA . CYS B 1 12 ? -1.788 28 3.59 1 94.25 12 CYS B CA 1
ATOM 1464 C C . CYS B 1 12 ? -2.314 27.109 4.707 1 94.25 12 CYS B C 1
ATOM 1466 O O . CYS B 1 12 ? -3.299 27.438 5.367 1 94.25 12 CYS B O 1
ATOM 1468 N N . ARG B 1 13 ? -1.681 26.078 5.098 1 94.69 13 ARG B N 1
ATOM 1469 C CA . ARG B 1 13 ? -1.972 25.156 6.184 1 94.69 13 ARG B CA 1
ATOM 1470 C C . ARG B 1 13 ? -3.402 24.625 6.09 1 94.69 13 ARG B C 1
ATOM 1472 O O . ARG B 1 13 ? -4.016 24.297 7.109 1 94.69 13 ARG B O 1
ATOM 1479 N N . THR B 1 14 ? -3.936 24.609 4.895 1 95.25 14 THR B N 1
ATOM 1480 C CA . THR B 1 14 ? -5.289 24.109 4.691 1 95.25 14 THR B CA 1
ATOM 1481 C C . THR B 1 14 ? -5.359 22.609 4.949 1 95.25 14 THR B C 1
ATOM 1483 O O . THR B 1 14 ? -4.418 21.875 4.629 1 95.25 14 THR B O 1
ATOM 1486 N N . SER B 1 15 ? -6.504 22.188 5.516 1 95.31 15 SER B N 1
ATOM 1487 C CA . SER B 1 15 ? -6.715 20.766 5.762 1 95.31 15 SER B CA 1
ATOM 1488 C C . SER B 1 15 ? -6.922 20.016 4.457 1 95.31 15 SER B C 1
ATOM 1490 O O . SER B 1 15 ? -7.691 20.438 3.594 1 95.31 15 SER B O 1
ATOM 1492 N N . LEU B 1 16 ? -6.23 18.922 4.332 1 95.5 16 LEU B N 1
ATOM 1493 C CA . LEU B 1 16 ? -6.316 18.094 3.135 1 95.5 16 LEU B CA 1
ATOM 1494 C C . LEU B 1 16 ? -7.375 17 3.297 1 95.5 16 LEU B C 1
ATOM 1496 O O . LEU B 1 16 ? -7.32 16.219 4.242 1 95.5 16 LEU B O 1
ATOM 1500 N N . THR B 1 17 ? -8.383 16.906 2.377 1 91.12 17 THR B N 1
ATOM 1501 C CA . THR B 1 17 ? -9.492 15.992 2.596 1 91.12 17 THR B CA 1
ATOM 1502 C C . THR B 1 17 ? -9.688 15.086 1.382 1 91.12 17 THR B C 1
ATOM 1504 O O . THR B 1 17 ? -9.914 13.883 1.527 1 91.12 17 THR B O 1
ATOM 1507 N N . GLU B 1 18 ? -9.656 15.625 0.203 1 92.31 18 GLU B N 1
ATOM 1508 C CA . GLU B 1 18 ? -10.008 14.836 -0.974 1 92.31 18 GLU B CA 1
ATOM 1509 C C . GLU B 1 18 ? -8.766 14.445 -1.768 1 92.31 18 GLU B C 1
ATOM 1511 O O . GLU B 1 18 ? -8.531 13.266 -2.023 1 92.31 18 GLU B O 1
ATOM 1516 N N . LYS B 1 19 ? -8.016 15.484 -2.195 1 95.25 19 LYS B N 1
ATOM 1517 C CA . LYS B 1 19 ? -6.809 15.289 -2.994 1 95.25 19 LYS B CA 1
ATOM 1518 C C . LYS B 1 19 ? -5.637 16.078 -2.414 1 95.25 19 LYS B C 1
ATOM 1520 O O . LYS B 1 19 ? -5.832 17.078 -1.723 1 95.25 19 LYS B O 1
ATOM 1525 N N . ALA B 1 20 ? -4.48 15.578 -2.604 1 96.81 20 ALA B N 1
ATOM 1526 C CA . ALA B 1 20 ? -3.262 16.25 -2.172 1 96.81 20 ALA B CA 1
ATOM 1527 C C . ALA B 1 20 ? -2.09 15.906 -3.084 1 96.81 20 ALA B C 1
ATOM 1529 O O . ALA B 1 20 ? -2.193 15.008 -3.922 1 96.81 20 ALA B O 1
ATOM 1530 N N . VAL B 1 21 ? -1.101 16.719 -3.02 1 95.5 21 VAL B N 1
ATOM 1531 C CA . VAL B 1 21 ? 0.12 16.484 -3.783 1 95.5 21 VAL B CA 1
ATOM 1532 C C . VAL B 1 21 ? 1.262 16.109 -2.834 1 95.5 21 VAL B C 1
ATOM 1534 O O . VAL B 1 21 ? 1.582 16.875 -1.919 1 95.5 21 VAL B O 1
ATOM 1537 N N . VAL B 1 22 ? 1.794 14.938 -3.084 1 95.81 22 VAL B N 1
ATOM 1538 C CA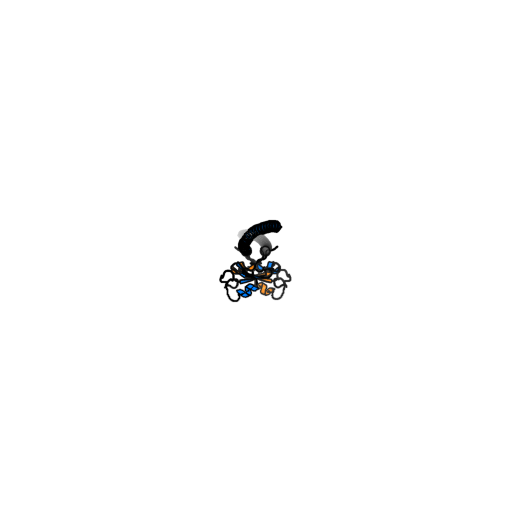 . VAL B 1 22 ? 2.861 14.438 -2.223 1 95.81 22 VAL B CA 1
ATOM 1539 C C . VAL B 1 22 ? 4.188 14.453 -2.98 1 95.81 22 VAL B C 1
ATOM 1541 O O . VAL B 1 22 ? 4.211 14.305 -4.203 1 95.81 22 VAL B O 1
ATOM 1544 N N . THR B 1 23 ? 5.23 14.695 -2.227 1 93.38 23 THR B N 1
ATOM 1545 C CA . THR B 1 23 ? 6.566 14.703 -2.811 1 93.38 23 THR B CA 1
ATOM 1546 C C . THR B 1 23 ? 7.438 13.617 -2.182 1 93.38 23 THR B C 1
ATOM 1548 O O . THR B 1 23 ? 7.113 13.102 -1.111 1 93.38 23 THR B O 1
ATOM 1551 N N . THR B 1 24 ? 8.539 13.258 -2.814 1 91.25 24 THR B N 1
ATOM 1552 C CA . THR B 1 24 ? 9.445 12.234 -2.318 1 91.25 24 THR B CA 1
ATOM 1553 C C . THR B 1 24 ? 10.242 12.742 -1.119 1 91.25 24 THR B C 1
ATOM 1555 O O . THR B 1 24 ? 10.836 11.953 -0.382 1 91.25 24 THR B O 1
ATOM 1558 N N . CYS B 1 25 ? 10.273 14.047 -0.966 1 91.19 25 CYS B N 1
ATOM 1559 C CA . CYS B 1 25 ? 10.969 14.617 0.184 1 91.19 25 CYS B CA 1
ATOM 1560 C C . CYS B 1 25 ? 10.07 14.609 1.419 1 91.19 25 CYS B C 1
ATOM 1562 O O . CYS B 1 25 ? 10.414 15.211 2.439 1 91.19 25 CYS B O 1
ATOM 1564 N N . SER B 1 26 ? 8.922 14.07 1.33 1 93.94 26 SER B N 1
ATOM 1565 C CA . SER B 1 26 ? 8.008 13.82 2.439 1 93.94 26 SER B CA 1
ATOM 1566 C C . SER B 1 26 ? 7.23 15.086 2.803 1 93.94 26 SER B C 1
ATOM 1568 O O . SER B 1 26 ? 6.953 15.328 3.977 1 93.94 26 SER B O 1
ATOM 1570 N N . HIS B 1 27 ? 6.953 15.883 1.821 1 95.19 27 HIS B N 1
ATOM 1571 C CA . HIS B 1 27 ? 6.062 17.016 2.018 1 95.19 27 HIS B CA 1
ATOM 1572 C C . HIS B 1 27 ? 4.746 16.828 1.27 1 95.19 27 HIS B C 1
ATOM 1574 O O . HIS B 1 27 ? 4.695 16.094 0.275 1 95.19 27 HIS B O 1
ATOM 1580 N N . ILE B 1 28 ? 3.715 17.422 1.794 1 96.94 28 ILE B N 1
ATOM 1581 C CA . ILE B 1 28 ? 2.383 17.266 1.216 1 96.94 28 ILE B CA 1
ATOM 1582 C C . ILE B 1 28 ? 1.732 18.641 1.054 1 96.94 28 ILE B C 1
ATOM 1584 O O . ILE B 1 28 ? 1.886 19.516 1.912 1 96.94 28 ILE B O 1
ATOM 1588 N N . PHE B 1 29 ? 1.095 18.891 -0.1 1 96.62 29 PHE B N 1
ATOM 1589 C CA . PHE B 1 29 ? 0.517 20.203 -0.409 1 96.62 29 PHE B CA 1
ATOM 1590 C C . PHE B 1 29 ? -0.911 20.047 -0.921 1 96.62 29 PHE B C 1
ATOM 1592 O O . PHE B 1 29 ? -1.282 19 -1.444 1 96.62 29 PHE B O 1
ATOM 1599 N N . CYS B 1 30 ? -1.712 21.062 -0.673 1 96.38 30 CYS B N 1
ATOM 1600 C CA . CYS B 1 30 ? -3.018 21.094 -1.323 1 96.38 30 CYS B CA 1
ATOM 1601 C C . CYS B 1 30 ? -2.875 21.312 -2.822 1 96.38 30 CYS B C 1
ATOM 1603 O O . CYS B 1 30 ? -1.852 21.828 -3.283 1 96.38 30 CYS B O 1
ATOM 1605 N N . VAL B 1 31 ? -3.922 20.984 -3.545 1 94.69 31 VAL B N 1
ATOM 1606 C CA . VAL B 1 31 ? -3.865 21.031 -5.004 1 94.69 31 VAL B CA 1
ATOM 1607 C C . VAL B 1 31 ? -3.668 22.469 -5.469 1 94.69 31 VAL B C 1
ATOM 1609 O O . VAL B 1 31 ? -2.92 22.734 -6.414 1 94.69 31 VAL B O 1
ATOM 1612 N N . THR B 1 32 ? -4.328 23.391 -4.844 1 94.25 32 THR B N 1
ATOM 1613 C CA . THR B 1 32 ? -4.223 24.797 -5.199 1 94.25 32 THR B CA 1
ATOM 1614 C C . THR B 1 32 ? -2.783 25.281 -5.066 1 94.25 32 THR B C 1
ATOM 1616 O O . THR B 1 32 ? -2.24 25.891 -5.992 1 94.25 32 THR B O 1
ATOM 1619 N N . CYS B 1 33 ? -2.156 25.016 -3.961 1 94.12 33 CYS B N 1
ATOM 1620 C CA . CYS B 1 33 ? -0.778 25.422 -3.723 1 94.12 33 CYS B CA 1
ATOM 1621 C C . CYS B 1 33 ? 0.175 24.734 -4.688 1 94.12 33 CYS B C 1
ATOM 1623 O O . CYS B 1 33 ? 1.131 25.344 -5.168 1 94.12 33 CYS B O 1
ATOM 1625 N N . ALA B 1 34 ? -0.075 23.438 -4.883 1 92.88 34 ALA B N 1
ATOM 1626 C CA . ALA B 1 34 ? 0.792 22.688 -5.785 1 92.88 34 ALA B CA 1
ATOM 1627 C C . ALA B 1 34 ? 0.764 23.281 -7.191 1 92.88 34 ALA B C 1
ATOM 1629 O O . ALA B 1 34 ? 1.805 23.406 -7.84 1 92.88 34 ALA B O 1
ATOM 1630 N N . ASN B 1 35 ? -0.372 23.594 -7.684 1 91.31 35 ASN B N 1
ATOM 1631 C CA . ASN B 1 35 ? -0.515 24.172 -9.016 1 91.31 35 ASN B CA 1
ATOM 1632 C C . ASN B 1 35 ? 0.208 25.5 -9.133 1 91.31 35 ASN B C 1
ATOM 1634 O O . ASN B 1 35 ? 0.741 25.844 -10.195 1 91.31 35 ASN B O 1
ATOM 1638 N N . GLU B 1 36 ? 0.217 26.203 -8.125 1 90 36 GLU B N 1
ATOM 1639 C CA . GLU B 1 36 ? 0.858 27.516 -8.094 1 90 36 GLU B CA 1
ATOM 1640 C C . GLU B 1 36 ? 2.375 27.391 -7.992 1 90 36 GLU B C 1
ATOM 1642 O O . GLU B 1 36 ? 3.113 28.109 -8.656 1 90 36 GLU B O 1
ATOM 1647 N N . LEU B 1 37 ? 2.795 26.484 -7.191 1 86.94 37 LEU B N 1
ATOM 1648 C CA . LEU B 1 37 ? 4.184 26.484 -6.746 1 86.94 37 LEU B CA 1
ATOM 1649 C C . LEU B 1 37 ? 5.035 25.562 -7.605 1 86.94 37 LEU B C 1
ATOM 1651 O O . LEU B 1 37 ? 6.242 25.781 -7.754 1 86.94 37 LEU B O 1
ATOM 1655 N N . PHE B 1 38 ? 4.531 24.406 -8.055 1 83.06 38 PHE B N 1
ATOM 1656 C CA . PHE B 1 38 ? 5.344 23.438 -8.781 1 83.06 38 PHE B CA 1
ATOM 1657 C C . PHE B 1 38 ? 5.398 23.781 -10.266 1 83.06 38 PHE B C 1
ATOM 1659 O O . PHE B 1 38 ? 6.211 23.203 -11 1 83.06 38 PHE B O 1
ATOM 1666 N N . ASN B 1 39 ? 4.496 24.547 -10.805 1 69.62 39 ASN B N 1
ATOM 1667 C CA . ASN B 1 39 ? 4.48 24.906 -12.219 1 69.62 39 ASN B CA 1
ATOM 1668 C C . ASN B 1 39 ? 5.836 25.422 -12.688 1 69.62 39 ASN B C 1
ATOM 1670 O O . ASN B 1 39 ? 6.305 25.062 -13.766 1 69.62 39 ASN B O 1
ATOM 1674 N N . ALA B 1 40 ? 6.465 26.188 -11.969 1 62.56 40 ALA B N 1
ATOM 1675 C CA . ALA B 1 40 ? 7.613 26.953 -12.477 1 62.56 40 ALA B CA 1
ATOM 1676 C C . ALA B 1 40 ? 8.922 26.266 -12.109 1 62.56 40 ALA B C 1
ATOM 1678 O O . ALA B 1 40 ? 9.844 26.188 -12.93 1 62.56 40 ALA B O 1
ATOM 1679 N N . SER B 1 41 ? 8.961 25.688 -10.945 1 68.5 41 SER B N 1
ATOM 1680 C CA . SER B 1 41 ? 10.234 25.203 -10.422 1 68.5 41 SER B CA 1
ATOM 1681 C C . SER B 1 41 ? 10.141 23.734 -10.023 1 68.5 41 SER B C 1
ATOM 1683 O O . SER B 1 41 ? 9.078 23.266 -9.609 1 68.5 41 SER B O 1
ATOM 1685 N N . ARG B 1 42 ? 11.102 22.938 -10.336 1 83.25 42 ARG B N 1
ATOM 1686 C CA . ARG B 1 42 ? 11.219 21.547 -9.906 1 83.25 42 ARG B CA 1
ATOM 1687 C C . ARG B 1 42 ? 11.859 21.469 -8.523 1 83.25 42 ARG B C 1
ATOM 1689 O O . ARG B 1 42 ? 12.688 20.578 -8.273 1 83.25 42 ARG B O 1
ATOM 1696 N N . LEU B 1 43 ? 11.484 22.5 -7.785 1 90.38 43 LEU B N 1
ATOM 1697 C CA . LEU B 1 43 ? 11.961 22.531 -6.406 1 90.38 43 LEU B CA 1
ATOM 1698 C C . LEU B 1 43 ? 10.797 22.438 -5.426 1 90.38 43 LEU B C 1
ATOM 1700 O O . LEU B 1 43 ? 9.734 23 -5.664 1 90.38 43 LEU B O 1
ATOM 1704 N N . CYS B 1 44 ? 11.023 21.703 -4.355 1 93.19 44 CYS B N 1
ATOM 1705 C CA . CYS B 1 44 ? 10.008 21.625 -3.316 1 93.19 44 CYS B CA 1
ATOM 1706 C C . CYS B 1 44 ? 9.812 22.969 -2.639 1 93.19 44 CYS B C 1
ATOM 1708 O O . CYS B 1 44 ? 10.766 23.562 -2.133 1 93.19 44 CYS B O 1
ATOM 1710 N N . PRO B 1 45 ? 8.68 23.5 -2.553 1 90.12 45 PRO B N 1
ATOM 1711 C CA . PRO B 1 45 ? 8.422 24.812 -1.942 1 90.12 45 PRO B CA 1
ATOM 1712 C C . PRO B 1 45 ? 8.719 24.828 -0.445 1 90.12 45 PRO B C 1
ATOM 1714 O O . PRO B 1 45 ? 8.906 25.906 0.134 1 90.12 45 PRO B O 1
ATOM 1717 N N . ALA B 1 46 ? 8.797 23.672 0.135 1 90.56 46 ALA B N 1
ATOM 1718 C CA . ALA B 1 46 ? 8.992 23.609 1.581 1 90.56 46 ALA B CA 1
ATOM 1719 C C . ALA B 1 46 ? 10.469 23.438 1.931 1 90.56 46 ALA B C 1
ATOM 1721 O O . ALA B 1 46 ? 10.938 23.953 2.945 1 90.56 46 ALA B O 1
ATOM 1722 N N . CYS B 1 47 ? 11.156 22.672 1.164 1 91.56 47 CYS B N 1
ATOM 1723 C CA . CYS B 1 47 ? 12.531 22.391 1.562 1 91.56 47 CYS B CA 1
ATOM 1724 C C . CYS B 1 47 ? 13.5 22.656 0.419 1 91.56 47 CYS B C 1
ATOM 1726 O O . CYS B 1 47 ? 14.711 22.516 0.576 1 91.56 47 CYS B O 1
ATOM 1728 N N . GLU B 1 48 ? 13.133 22.953 -0.73 1 91 48 GLU B N 1
ATOM 1729 C CA . GLU B 1 48 ? 13.914 23.375 -1.886 1 91 48 GLU B CA 1
ATOM 1730 C C . GLU B 1 48 ? 14.695 22.203 -2.486 1 91 48 GLU B C 1
ATOM 1732 O O . GLU B 1 48 ? 15.625 22.406 -3.264 1 91 48 GLU B O 1
ATOM 1737 N N . THR B 1 49 ? 14.297 21.078 -2.084 1 91.44 49 THR B N 1
ATOM 1738 C CA . THR B 1 49 ? 14.891 19.906 -2.699 1 91.44 49 THR B CA 1
ATOM 1739 C C . THR B 1 49 ? 14.484 19.797 -4.164 1 91.44 49 THR B C 1
ATOM 1741 O O . THR B 1 49 ? 13.336 20.078 -4.523 1 91.44 49 THR B O 1
ATOM 1744 N N . SER B 1 50 ? 15.438 19.312 -4.984 1 91.31 50 SER B N 1
ATOM 1745 C CA . SER B 1 50 ? 15.172 19.141 -6.406 1 91.31 50 SER B CA 1
ATOM 1746 C C . SER B 1 50 ? 14.289 17.922 -6.652 1 91.31 50 SER B C 1
ATOM 1748 O O . SER B 1 50 ? 14.594 16.812 -6.191 1 91.31 50 SER B O 1
ATOM 1750 N N . LEU B 1 51 ? 13.164 18.141 -7.281 1 89.81 51 LEU B N 1
ATOM 1751 C CA . LEU B 1 51 ? 12.203 17.094 -7.617 1 89.81 51 LEU B CA 1
ATOM 1752 C C . LEU B 1 51 ? 12.133 16.891 -9.125 1 89.81 51 LEU B C 1
ATOM 1754 O O . LEU B 1 51 ? 11.094 17.156 -9.742 1 89.81 51 LEU B O 1
ATOM 1758 N N . THR B 1 52 ? 13.109 16.312 -9.719 1 86.5 52 THR B N 1
ATOM 1759 C CA . THR B 1 52 ? 13.273 16.281 -11.164 1 86.5 52 THR B CA 1
ATOM 1760 C C . THR B 1 52 ? 12.734 14.984 -11.75 1 86.5 52 THR B C 1
ATOM 1762 O O . THR B 1 52 ? 12.398 14.914 -12.938 1 86.5 52 THR B O 1
ATOM 1765 N N . GLU B 1 53 ? 12.508 14.031 -10.93 1 84.62 53 GLU B N 1
ATOM 1766 C CA . GLU B 1 53 ? 12.031 12.742 -11.43 1 84.62 53 GLU B CA 1
ATOM 1767 C C . GLU B 1 53 ? 10.508 12.711 -11.516 1 84.62 53 GLU B C 1
ATOM 1769 O O . GLU B 1 53 ? 9.828 13.383 -10.742 1 84.62 53 GLU B O 1
ATOM 1774 N N . PRO B 1 54 ? 9.969 11.945 -12.438 1 79.75 54 PRO B N 1
ATOM 1775 C CA . PRO B 1 54 ? 8.516 11.898 -12.656 1 79.75 54 PRO B CA 1
ATOM 1776 C C . PRO B 1 54 ? 7.746 11.492 -11.398 1 79.75 54 PRO B C 1
ATOM 1778 O O . PRO B 1 54 ? 6.645 11.992 -11.164 1 79.75 54 PRO B O 1
ATOM 1781 N N . ASP B 1 55 ? 8.328 10.672 -10.492 1 82.75 55 ASP B N 1
ATOM 1782 C CA . ASP B 1 55 ? 7.586 10.188 -9.336 1 82.75 55 ASP B CA 1
ATOM 1783 C C . ASP B 1 55 ? 7.953 10.969 -8.078 1 82.75 55 ASP B C 1
ATOM 1785 O O . ASP B 1 55 ? 7.605 10.57 -6.965 1 82.75 55 ASP B O 1
ATOM 1789 N N . ASP B 1 56 ? 8.531 12.188 -8.453 1 88.81 56 ASP B N 1
ATOM 1790 C CA . ASP B 1 56 ? 8.906 13 -7.297 1 88.81 56 ASP B CA 1
ATOM 1791 C C . ASP B 1 56 ? 7.707 13.75 -6.73 1 88.81 56 ASP B C 1
ATOM 1793 O O . ASP B 1 56 ? 7.672 14.07 -5.543 1 88.81 56 ASP B O 1
ATOM 1797 N N . VAL B 1 57 ? 6.859 14.078 -7.668 1 91.25 57 VAL B N 1
ATOM 1798 C CA . VAL B 1 57 ? 5.629 14.773 -7.305 1 91.25 57 VAL B CA 1
ATOM 1799 C C . VAL B 1 57 ? 4.422 13.984 -7.801 1 91.25 57 VAL B C 1
ATOM 1801 O O . VAL B 1 57 ? 4.293 13.719 -9 1 91.25 57 VAL B O 1
ATOM 1804 N N . VAL B 1 58 ? 3.594 13.609 -6.852 1 92.69 58 VAL B N 1
ATOM 1805 C CA . VAL B 1 58 ? 2.482 12.742 -7.234 1 92.69 58 VAL B CA 1
ATOM 1806 C C . VAL B 1 58 ? 1.187 13.266 -6.613 1 92.69 58 VAL B C 1
ATOM 1808 O O . VAL B 1 58 ? 1.175 13.695 -5.461 1 92.69 58 VAL B O 1
ATOM 1811 N N . VAL B 1 59 ? 0.204 13.258 -7.477 1 92.56 59 VAL B N 1
ATOM 1812 C CA . VAL B 1 59 ? -1.121 13.609 -6.973 1 92.56 59 VAL B CA 1
ATOM 1813 C C . VAL B 1 59 ? -1.775 12.375 -6.348 1 92.56 59 VAL B C 1
ATOM 1815 O O . VAL B 1 59 ? -1.779 11.297 -6.941 1 92.56 59 VAL B O 1
ATOM 1818 N N . CYS B 1 60 ? -2.299 12.57 -5.152 1 91.19 60 CYS B N 1
ATOM 1819 C CA . CYS B 1 60 ? -2.883 11.43 -4.457 1 91.19 60 CYS B CA 1
ATOM 1820 C C . CYS B 1 60 ? -4.32 11.727 -4.043 1 91.19 60 CYS B C 1
ATOM 1822 O O . CYS B 1 60 ? -4.629 12.828 -3.598 1 91.19 60 CYS B O 1
ATOM 1824 N N . SER B 1 61 ? -5.152 10.695 -4.273 1 92.81 61 SER B N 1
ATOM 1825 C CA . SER B 1 61 ? -6.496 10.758 -3.707 1 92.81 61 SER B CA 1
ATOM 1826 C C . SER B 1 61 ? -6.508 10.273 -2.262 1 92.81 61 SER B C 1
ATOM 1828 O O . SER B 1 61 ? -6.031 9.172 -1.964 1 92.81 61 SER B O 1
ATOM 1830 N N . LEU B 1 62 ? -7.074 11.109 -1.403 1 94.94 62 LEU B N 1
ATOM 1831 C CA . LEU B 1 62 ? -7.047 10.781 0.018 1 94.94 62 LEU B CA 1
ATOM 1832 C C . LEU B 1 62 ? -8.273 9.961 0.409 1 94.94 62 LEU B C 1
ATOM 1834 O O . LEU B 1 62 ? -8.398 9.531 1.56 1 94.94 62 LEU B O 1
ATOM 1838 N N . GLN B 1 63 ? -9.148 9.758 -0.495 1 93.12 63 GLN B N 1
ATOM 1839 C CA . GLN B 1 63 ? -10.312 8.891 -0.323 1 93.12 63 GLN B CA 1
ATOM 1840 C C . GLN B 1 63 ? -10.398 7.855 -1.439 1 93.12 63 GLN B C 1
ATOM 1842 O O . GLN B 1 63 ? -11.281 7.922 -2.289 1 93.12 63 GLN B O 1
ATOM 1847 N N . PRO B 1 64 ? -9.516 6.922 -1.406 1 93.06 64 PRO B N 1
ATOM 1848 C CA . PRO B 1 64 ? -9.508 5.938 -2.49 1 93.06 64 PRO B CA 1
ATOM 1849 C C . PRO B 1 64 ? -10.742 5.039 -2.48 1 93.06 64 PRO B C 1
ATOM 1851 O O . PRO B 1 64 ? -11.305 4.766 -1.416 1 93.06 64 PRO B O 1
ATOM 1854 N N . THR B 1 65 ? -11.133 4.562 -3.666 1 90.88 65 THR B N 1
ATOM 1855 C CA . THR B 1 65 ? -12.266 3.65 -3.816 1 90.88 65 THR B CA 1
ATOM 1856 C C . THR B 1 65 ? -11.883 2.246 -3.354 1 90.88 65 THR B C 1
ATOM 1858 O O . THR B 1 65 ? -10.703 1.94 -3.174 1 90.88 65 THR B O 1
ATOM 1861 N N . ASN B 1 66 ? -12.891 1.415 -3.139 1 91.62 66 ASN B N 1
ATOM 1862 C CA . ASN B 1 66 ? -12.648 0.034 -2.738 1 91.62 66 ASN B CA 1
ATOM 1863 C C . ASN B 1 66 ? -11.875 -0.729 -3.811 1 91.62 66 ASN B C 1
ATOM 1865 O O . ASN B 1 66 ? -11.016 -1.557 -3.494 1 91.62 66 ASN B O 1
ATOM 1869 N N . ASP B 1 67 ? -12.258 -0.43 -5 1 88.56 67 ASP B N 1
ATOM 1870 C CA . ASP B 1 67 ? -11.57 -1.094 -6.102 1 88.56 67 ASP B CA 1
ATOM 1871 C C . ASP B 1 67 ? -10.086 -0.736 -6.113 1 88.56 67 ASP B C 1
ATOM 1873 O O . ASP B 1 67 ? -9.234 -1.603 -6.328 1 88.56 67 ASP B O 1
ATOM 1877 N N . TYR B 1 68 ? -9.789 0.5 -5.883 1 91.31 68 TYR B N 1
ATOM 1878 C CA . TYR B 1 68 ? -8.398 0.937 -5.82 1 91.31 68 TYR B CA 1
ATOM 1879 C C . TYR B 1 68 ? -7.668 0.268 -4.66 1 91.31 68 TYR B C 1
ATOM 1881 O O . TYR B 1 68 ? -6.551 -0.221 -4.824 1 91.31 68 TYR B O 1
ATOM 1889 N N . LYS B 1 69 ? -8.297 0.253 -3.521 1 94.12 69 LYS B N 1
ATOM 1890 C CA . LYS B 1 69 ? -7.684 -0.337 -2.332 1 94.12 69 LYS B CA 1
ATOM 1891 C C . LYS B 1 69 ? -7.344 -1.807 -2.562 1 94.12 69 LYS B C 1
ATOM 1893 O O . LYS B 1 69 ? -6.332 -2.301 -2.057 1 94.12 69 LYS B O 1
ATOM 1898 N N . THR B 1 70 ? -8.156 -2.467 -3.35 1 91.88 70 THR B N 1
ATOM 1899 C CA . THR B 1 70 ? -8.008 -3.898 -3.586 1 91.88 70 THR B CA 1
ATOM 1900 C C . THR B 1 70 ? -6.898 -4.164 -4.602 1 91.88 70 THR B C 1
ATOM 1902 O O . THR B 1 70 ? -6.152 -5.137 -4.477 1 91.88 70 THR B O 1
ATOM 1905 N N . SER B 1 71 ? -6.688 -3.25 -5.531 1 91.81 71 SER B N 1
ATOM 1906 C CA . SER B 1 71 ? -5.859 -3.576 -6.688 1 91.81 71 SER B CA 1
ATOM 1907 C C . SER B 1 71 ? -4.492 -2.904 -6.598 1 91.81 71 SER B C 1
ATOM 1909 O O . SER B 1 71 ? -3.531 -3.35 -7.227 1 91.81 71 SER B O 1
ATOM 1911 N N . VAL B 1 72 ? -4.32 -1.879 -5.84 1 93.62 72 VAL B N 1
ATOM 1912 C CA . VAL B 1 72 ? -3.188 -0.966 -5.941 1 93.62 72 VAL B CA 1
ATOM 1913 C C . VAL B 1 72 ? -1.892 -1.716 -5.641 1 93.62 72 VAL B C 1
ATOM 1915 O O . VAL B 1 72 ? -0.861 -1.463 -6.27 1 93.62 72 VAL B O 1
ATOM 1918 N N . LEU B 1 73 ? -1.946 -2.648 -4.699 1 96.25 73 LEU B N 1
ATOM 1919 C CA . LEU B 1 73 ? -0.723 -3.354 -4.332 1 96.25 73 LEU B CA 1
ATOM 1920 C C . LEU B 1 73 ? -0.833 -4.84 -4.656 1 96.25 73 LEU B C 1
ATOM 1922 O O . LEU B 1 73 ? 0.04 -5.625 -4.281 1 96.25 73 LEU B O 1
ATOM 1926 N N . SER B 1 74 ? -1.943 -5.238 -5.293 1 94.94 74 SER B N 1
ATOM 1927 C CA . SER B 1 74 ? -2.146 -6.648 -5.613 1 94.94 74 SER B CA 1
ATOM 1928 C C . SER B 1 74 ? -1.053 -7.168 -6.539 1 94.94 74 SER B C 1
ATOM 1930 O O . SER B 1 74 ? -0.623 -6.469 -7.457 1 94.94 74 SER B O 1
ATOM 1932 N N . GLY B 1 75 ? -0.567 -8.375 -6.277 1 93.5 75 GLY B N 1
ATOM 1933 C CA . GLY B 1 75 ? 0.438 -9 -7.121 1 93.5 75 GLY B CA 1
ATOM 1934 C C . GLY B 1 75 ? 1.849 -8.844 -6.59 1 93.5 75 GLY B C 1
ATOM 1935 O O . GLY B 1 75 ? 2.756 -9.578 -6.984 1 93.5 75 GLY B O 1
ATOM 1936 N N . LEU B 1 76 ? 2.025 -7.816 -5.758 1 95.25 76 LEU B N 1
ATOM 1937 C CA . LEU B 1 76 ? 3.352 -7.594 -5.188 1 95.25 76 LEU B CA 1
ATOM 1938 C C . LEU B 1 76 ? 3.658 -8.625 -4.105 1 95.25 76 LEU B C 1
ATOM 1940 O O . LEU B 1 76 ? 2.744 -9.234 -3.549 1 95.25 76 LEU B O 1
ATOM 1944 N N . SER B 1 77 ? 4.898 -8.781 -3.895 1 94.5 77 SER B N 1
ATOM 1945 C CA . SER B 1 77 ? 5.316 -9.711 -2.852 1 94.5 77 SER B CA 1
ATOM 1946 C C . SER B 1 77 ? 5.035 -9.156 -1.462 1 94.5 77 SER B C 1
ATOM 1948 O O . SER B 1 77 ? 4.965 -7.934 -1.282 1 94.5 77 SER B O 1
ATOM 1950 N N . PRO B 1 78 ? 4.855 -10.062 -0.458 1 94.81 78 PRO B N 1
ATOM 1951 C CA . PRO B 1 78 ? 4.598 -9.602 0.908 1 94.81 78 PRO B CA 1
ATOM 1952 C C . PRO B 1 78 ? 5.68 -8.656 1.424 1 94.81 78 PRO B C 1
ATOM 1954 O O . PRO B 1 78 ? 5.375 -7.68 2.117 1 94.81 78 PRO B O 1
ATOM 1957 N N . SER B 1 79 ? 6.906 -8.891 1.113 1 95.75 79 SER B N 1
ATOM 1958 C CA . SER B 1 79 ? 8.008 -8.039 1.553 1 95.75 79 SER B CA 1
ATOM 1959 C C . SER B 1 79 ? 7.883 -6.633 0.97 1 95.75 79 SER B C 1
ATOM 1961 O O . SER B 1 79 ? 8.086 -5.645 1.676 1 95.75 79 SER B O 1
ATOM 1963 N N . THR B 1 80 ? 7.594 -6.586 -0.289 1 96.38 80 THR B N 1
ATOM 1964 C CA . THR B 1 80 ? 7.426 -5.297 -0.952 1 96.38 80 THR B CA 1
ATOM 1965 C C . THR B 1 80 ? 6.211 -4.559 -0.398 1 96.38 80 THR B C 1
ATOM 1967 O O . THR B 1 80 ? 6.254 -3.344 -0.196 1 96.38 80 THR B O 1
ATOM 1970 N N . ILE B 1 81 ? 5.137 -5.289 -0.182 1 97.25 81 ILE B N 1
ATOM 1971 C CA . ILE B 1 81 ? 3.912 -4.719 0.37 1 97.25 81 ILE B CA 1
ATOM 1972 C C . ILE B 1 81 ? 4.203 -4.094 1.732 1 97.25 81 ILE B C 1
ATOM 1974 O O . ILE B 1 81 ? 3.803 -2.957 1.999 1 97.25 81 ILE B O 1
ATOM 1978 N N . LEU B 1 82 ? 4.898 -4.797 2.531 1 97.5 82 LEU B N 1
ATOM 1979 C CA . LEU B 1 82 ? 5.203 -4.324 3.877 1 97.5 82 LEU B CA 1
ATOM 1980 C C . LEU B 1 82 ? 6.125 -3.113 3.834 1 97.5 82 LEU B C 1
ATOM 1982 O O . LEU B 1 82 ? 6.012 -2.209 4.664 1 97.5 82 LEU B O 1
ATOM 1986 N N . GLU B 1 83 ? 7.035 -3.148 2.932 1 97.75 83 GLU B N 1
ATOM 1987 C CA . GLU B 1 83 ? 7.922 -2 2.764 1 97.75 83 GLU B CA 1
ATOM 1988 C C . GLU B 1 83 ? 7.137 -0.741 2.412 1 97.75 83 GLU B C 1
ATOM 1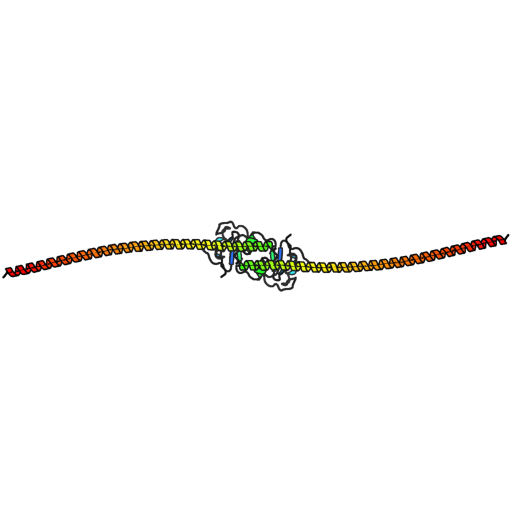990 O O . GLU B 1 83 ? 7.375 0.325 2.984 1 97.75 83 GLU B O 1
ATOM 1995 N N . ILE B 1 84 ? 6.262 -0.87 1.45 1 97.5 84 ILE B N 1
ATOM 1996 C CA . ILE B 1 84 ? 5.426 0.249 1.026 1 97.5 84 ILE B CA 1
ATOM 1997 C C . ILE B 1 84 ? 4.594 0.748 2.205 1 97.5 84 ILE B C 1
ATOM 1999 O O . ILE B 1 84 ? 4.492 1.956 2.432 1 97.5 84 ILE B O 1
ATOM 2003 N N . CYS B 1 85 ? 4.051 -0.149 2.934 1 97.88 85 CYS B N 1
ATOM 2004 C CA . CYS B 1 85 ? 3.244 0.178 4.102 1 97.88 85 CYS B CA 1
ATOM 2005 C C . CYS B 1 85 ? 4.062 0.949 5.133 1 97.88 85 CYS B C 1
ATOM 2007 O O . CYS B 1 85 ? 3.605 1.968 5.656 1 97.88 85 CYS B O 1
ATOM 2009 N N . SER B 1 86 ? 5.195 0.435 5.387 1 97.75 86 SER B N 1
ATOM 2010 C CA . SER B 1 86 ? 6.074 1.07 6.367 1 97.75 86 SER B CA 1
ATOM 2011 C C . SER B 1 86 ? 6.422 2.496 5.953 1 97.75 86 SER B C 1
ATOM 2013 O O . SER B 1 86 ? 6.391 3.412 6.777 1 97.75 86 SER B O 1
ATOM 2015 N N . ARG B 1 87 ? 6.766 2.699 4.746 1 96.81 87 ARG B N 1
ATOM 2016 C CA . ARG B 1 87 ? 7.113 4.02 4.234 1 96.81 87 ARG B CA 1
ATOM 2017 C C . ARG B 1 87 ? 5.93 4.977 4.336 1 96.81 87 ARG B C 1
ATOM 2019 O O . ARG B 1 87 ? 6.098 6.141 4.699 1 96.81 87 ARG B O 1
ATOM 2026 N N . ALA B 1 88 ? 4.816 4.465 4.004 1 97.69 88 ALA B N 1
ATOM 2027 C CA . ALA B 1 88 ? 3.615 5.297 4.051 1 97.69 88 ALA B CA 1
ATOM 2028 C C . ALA B 1 88 ? 3.287 5.711 5.48 1 97.69 88 ALA B C 1
ATOM 2030 O O . ALA B 1 88 ? 2.92 6.863 5.73 1 97.69 88 ALA B O 1
ATOM 2031 N N . ILE B 1 89 ? 3.41 4.766 6.355 1 97.25 89 ILE B N 1
ATOM 2032 C CA . ILE B 1 89 ? 3.154 5.051 7.762 1 97.25 89 ILE B CA 1
ATOM 2033 C C . ILE B 1 89 ? 4.18 6.059 8.281 1 97.25 89 ILE B C 1
ATOM 2035 O O . ILE B 1 89 ? 3.832 6.977 9.023 1 97.25 89 ILE B O 1
ATOM 2039 N N . SER B 1 90 ? 5.418 5.879 7.918 1 97.12 90 SER B N 1
ATOM 2040 C CA . SER B 1 90 ? 6.469 6.812 8.312 1 97.12 90 SER B CA 1
ATOM 2041 C C . SER B 1 90 ? 6.176 8.219 7.797 1 97.12 90 SER B C 1
ATOM 2043 O O . SER B 1 90 ? 6.438 9.203 8.484 1 97.12 90 SER B O 1
ATOM 2045 N N . PHE B 1 91 ? 5.715 8.281 6.57 1 97.06 91 PHE B N 1
ATOM 2046 C CA . PHE B 1 91 ? 5.324 9.57 6.004 1 97.06 91 PHE B CA 1
ATOM 2047 C C . PHE B 1 91 ? 4.242 10.227 6.852 1 97.06 91 PHE B C 1
ATOM 2049 O O . PHE B 1 91 ? 4.344 11.406 7.188 1 97.06 91 PHE B O 1
ATOM 2056 N N . TRP B 1 92 ? 3.281 9.492 7.16 1 96.25 92 TRP B N 1
ATOM 2057 C CA . TRP B 1 92 ? 2.176 9.992 7.977 1 96.25 92 TRP B CA 1
ATOM 2058 C C . TRP B 1 92 ? 2.676 10.477 9.328 1 96.25 92 TRP B C 1
ATOM 2060 O O . TRP B 1 92 ? 2.273 11.547 9.797 1 96.25 92 TRP B O 1
ATOM 2070 N N . GLN B 1 93 ? 3.521 9.719 9.961 1 94.94 93 GLN B N 1
ATOM 2071 C CA . GLN B 1 93 ? 4.086 10.07 11.258 1 94.94 93 GLN B CA 1
ATOM 2072 C C . GLN B 1 93 ? 4.906 11.359 11.172 1 94.94 93 GLN B C 1
ATOM 2074 O O . GLN B 1 93 ? 4.863 12.195 12.07 1 94.94 93 GLN B O 1
ATOM 2079 N N . TYR B 1 94 ? 5.641 11.43 10.141 1 95.81 94 TYR B N 1
ATOM 2080 C CA . TYR B 1 94 ? 6.441 12.633 9.914 1 95.81 94 TYR B CA 1
ATOM 2081 C C . TYR B 1 94 ? 5.555 13.867 9.828 1 95.81 94 TYR B C 1
ATOM 2083 O O . TYR B 1 94 ? 5.871 14.906 10.414 1 95.81 94 TYR B O 1
ATOM 2091 N N . GLN B 1 95 ? 4.5 13.758 9.102 1 95.38 95 GLN B N 1
ATOM 2092 C CA . GLN B 1 95 ? 3.561 14.859 8.961 1 95.38 95 GLN B CA 1
ATOM 2093 C C . GLN B 1 95 ? 2.957 15.242 10.312 1 95.38 95 GLN B C 1
ATOM 2095 O O . GLN B 1 95 ? 2.801 16.438 10.609 1 95.38 95 GLN B O 1
ATOM 2100 N N . ILE B 1 96 ? 2.615 14.312 11.086 1 95.44 96 ILE B N 1
ATOM 2101 C CA . ILE B 1 96 ? 2.045 14.562 12.406 1 95.44 96 ILE B CA 1
ATOM 2102 C C . ILE B 1 96 ? 3.066 15.289 13.281 1 95.44 96 ILE B C 1
ATOM 2104 O O . ILE B 1 96 ? 2.723 16.234 14 1 95.44 96 ILE B O 1
ATOM 2108 N N . HIS B 1 97 ? 4.293 14.82 13.203 1 94.44 97 HIS B N 1
ATOM 2109 C CA . HIS B 1 97 ? 5.359 15.461 13.969 1 94.44 97 HIS B CA 1
ATOM 2110 C C . HIS B 1 97 ? 5.566 16.906 13.523 1 94.44 97 HIS B C 1
ATOM 2112 O O . HIS B 1 97 ? 5.719 17.797 14.359 1 94.44 97 HIS B O 1
ATOM 2118 N N . GLN B 1 98 ? 5.57 17.094 12.211 1 91.94 98 GLN B N 1
ATOM 2119 C CA . GLN B 1 98 ? 5.723 18.438 11.672 1 91.94 98 GLN B CA 1
ATOM 2120 C C . GLN B 1 98 ? 4.582 19.344 12.125 1 91.94 98 GLN B C 1
ATOM 2122 O O . GLN B 1 98 ? 4.805 20.516 12.484 1 91.94 98 GLN B O 1
ATOM 2127 N N . GLU B 1 99 ? 3.42 18.844 12.094 1 93.62 99 GLU B N 1
ATOM 2128 C CA . GLU B 1 99 ? 2.258 19.609 12.547 1 93.62 99 GLU B CA 1
ATOM 2129 C C . GLU B 1 99 ? 2.367 19.953 14.023 1 93.62 99 GLU B C 1
ATOM 2131 O O . GLU B 1 99 ? 2.09 21.094 14.422 1 93.62 99 GLU B O 1
ATOM 2136 N N . ASN B 1 100 ? 2.74 19.047 14.836 1 94.75 100 ASN B N 1
ATOM 2137 C CA . ASN B 1 100 ? 2.916 19.281 16.266 1 94.75 100 ASN B CA 1
ATOM 2138 C C . ASN B 1 100 ? 3.967 20.359 16.531 1 94.75 100 ASN B C 1
ATOM 2140 O O . ASN B 1 100 ? 3.773 21.219 17.375 1 94.75 100 ASN B O 1
ATOM 2144 N N . SER B 1 101 ? 5.086 20.219 15.828 1 94.31 101 SER B N 1
ATOM 2145 C CA . SER B 1 101 ? 6.145 21.203 15.961 1 94.31 101 SER B CA 1
ATOM 2146 C C . SER B 1 101 ? 5.656 22.594 15.555 1 94.31 101 SER B C 1
ATOM 2148 O O . SER B 1 101 ? 5.973 23.594 16.203 1 94.31 101 SER B O 1
ATOM 2150 N N . PHE B 1 102 ? 4.922 22.688 14.508 1 92.25 102 PHE B N 1
ATOM 2151 C CA . PHE B 1 102 ? 4.352 23.953 14.039 1 92.25 102 PHE B CA 1
ATOM 2152 C C . PHE B 1 102 ? 3.422 24.547 15.086 1 92.25 102 PHE B C 1
ATOM 2154 O O . PHE B 1 102 ? 3.541 25.719 15.43 1 92.25 102 PHE B O 1
ATOM 2161 N N . GLN B 1 103 ? 2.533 23.734 15.57 1 93.44 103 GLN B N 1
ATOM 2162 C CA . GLN B 1 103 ? 1.576 24.188 16.578 1 93.44 103 GLN B CA 1
ATOM 2163 C C . GLN B 1 103 ? 2.287 24.688 17.828 1 93.44 103 GLN B C 1
ATOM 2165 O O . GLN B 1 103 ? 1.874 25.688 18.422 1 93.44 103 GLN B O 1
ATOM 2170 N N . GLN B 1 104 ? 3.334 24.031 18.266 1 95.56 104 GLN B N 1
ATOM 2171 C CA . GLN B 1 104 ? 4.102 24.453 19.438 1 95.56 104 GLN B CA 1
ATOM 2172 C C . GLN B 1 104 ? 4.762 25.812 19.188 1 95.56 104 GLN B C 1
ATOM 2174 O O . GLN B 1 104 ? 4.801 26.656 20.094 1 95.56 104 GLN B O 1
ATOM 2179 N N . ALA B 1 105 ? 5.281 25.953 18 1 93.88 105 ALA B N 1
ATOM 2180 C CA . ALA B 1 105 ? 5.902 27.234 17.656 1 93.88 105 ALA B CA 1
ATOM 2181 C C . ALA B 1 105 ? 4.879 28.359 17.672 1 93.88 105 ALA B C 1
ATOM 2183 O O . ALA B 1 105 ? 5.16 29.453 18.172 1 93.88 105 ALA B O 1
ATOM 2184 N N . VAL B 1 106 ? 3.773 28.125 17.141 1 94.31 106 VAL B N 1
ATOM 2185 C CA . VAL B 1 106 ? 2.695 29.109 17.125 1 94.31 106 VAL B CA 1
ATOM 2186 C C . VAL B 1 106 ? 2.281 29.453 18.547 1 94.31 106 VAL B C 1
ATOM 2188 O O . VAL B 1 106 ? 2.121 30.625 18.891 1 94.31 106 VAL B O 1
ATOM 2191 N N . LEU B 1 107 ? 2.119 28.422 19.391 1 96.5 107 LEU B N 1
ATOM 2192 C CA . LEU B 1 107 ? 1.717 28.609 20.766 1 96.5 107 LEU B CA 1
ATOM 2193 C C . LEU B 1 107 ? 2.732 29.469 21.516 1 96.5 107 LEU B C 1
ATOM 2195 O O . LEU B 1 107 ? 2.355 30.359 22.281 1 96.5 107 LEU B O 1
ATOM 2199 N N . ARG B 1 108 ? 3.959 29.188 21.281 1 96 108 ARG B N 1
ATOM 2200 C CA . ARG B 1 108 ? 5.016 29.984 21.906 1 96 108 ARG B CA 1
ATOM 2201 C C . ARG B 1 108 ? 4.941 31.438 21.469 1 96 108 ARG B C 1
ATOM 2203 O O . ARG B 1 108 ? 5.059 32.344 22.297 1 96 108 ARG B O 1
ATOM 2210 N N . SER B 1 109 ? 4.758 31.641 20.234 1 96.19 109 SER B N 1
ATOM 2211 C CA . SER B 1 109 ? 4.676 32.969 19.688 1 96.19 109 SER B CA 1
ATOM 2212 C C . SER B 1 109 ? 3.494 33.75 20.281 1 96.19 109 SER B C 1
ATOM 2214 O O . SER B 1 109 ? 3.635 34.906 20.672 1 96.19 109 SER B O 1
ATOM 2216 N N . VAL B 1 110 ? 2.354 33.094 20.375 1 96.06 110 VAL B N 1
ATOM 2217 C CA . VAL B 1 110 ? 1.144 33.688 20.906 1 96.06 110 VAL B CA 1
ATOM 2218 C C . VAL B 1 110 ? 1.338 34 22.391 1 96.06 110 VAL B C 1
ATOM 2220 O O . VAL B 1 110 ? 0.916 35.062 22.875 1 96.06 110 VAL B O 1
ATOM 2223 N N . ASN B 1 111 ? 1.986 33.156 23.094 1 96.31 111 ASN B N 1
ATOM 2224 C CA . ASN B 1 111 ? 2.25 33.375 24.516 1 96.31 111 ASN B CA 1
ATOM 2225 C C . ASN B 1 111 ? 3.209 34.531 24.734 1 96.31 111 ASN B C 1
ATOM 2227 O O . ASN B 1 111 ? 3.025 35.344 25.656 1 96.31 111 ASN B O 1
ATOM 2231 N N . ASP B 1 112 ? 4.168 34.656 23.922 1 97.25 112 ASP B N 1
ATOM 2232 C CA . ASP B 1 112 ? 5.102 35.75 24 1 97.25 112 ASP B CA 1
ATOM 2233 C C . ASP B 1 112 ? 4.391 37.094 23.75 1 97.25 112 ASP B C 1
ATOM 2235 O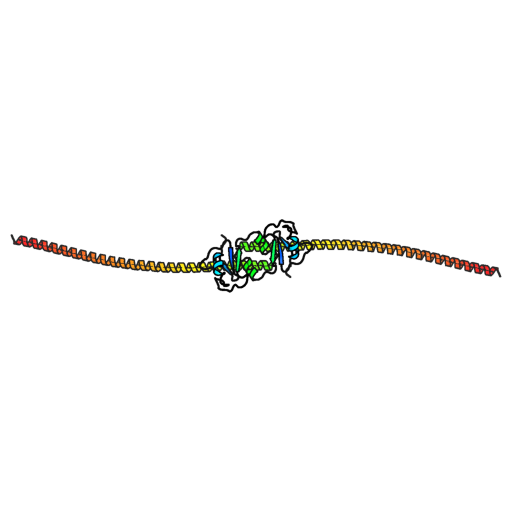 O . ASP B 1 112 ? 4.645 38.062 24.438 1 97.25 112 ASP B O 1
ATOM 2239 N N . LYS B 1 113 ? 3.543 37.094 22.828 1 97.12 113 LYS B N 1
ATOM 2240 C CA . LYS B 1 113 ? 2.768 38.281 22.531 1 97.12 113 LYS B CA 1
ATOM 2241 C C . LYS B 1 113 ? 1.853 38.656 23.688 1 97.12 113 LYS B C 1
ATOM 2243 O O . LYS B 1 113 ? 1.731 39.812 24.047 1 97.12 113 LYS B O 1
ATOM 2248 N N . ASN B 1 114 ? 1.27 37.656 24.234 1 96.62 114 ASN B N 1
ATOM 2249 C CA . ASN B 1 114 ? 0.404 37.875 25.391 1 96.62 114 ASN B CA 1
ATOM 2250 C C . ASN B 1 114 ? 1.183 38.438 26.578 1 96.62 114 ASN B C 1
ATOM 2252 O O . ASN B 1 114 ? 0.694 39.312 27.297 1 96.62 114 ASN B O 1
ATOM 2256 N N . ALA B 1 115 ? 2.305 37.969 26.812 1 97.06 115 ALA B N 1
ATOM 2257 C CA . ALA B 1 115 ? 3.154 38.438 27.891 1 97.06 115 ALA B CA 1
ATOM 2258 C C . ALA B 1 115 ? 3.572 39.875 27.672 1 97.06 115 ALA B C 1
ATOM 2260 O O . ALA B 1 115 ? 3.594 40.688 28.609 1 97.06 115 ALA B O 1
ATOM 2261 N N . GLN B 1 116 ? 3.889 40.188 26.422 1 96.94 116 GLN B N 1
ATOM 2262 C CA . GLN B 1 116 ? 4.27 41.531 26.062 1 96.94 116 GLN B CA 1
ATOM 2263 C C . GLN B 1 116 ? 3.111 42.5 26.281 1 96.94 116 GLN B C 1
ATOM 2265 O O . GLN B 1 116 ? 3.299 43.594 26.844 1 96.94 116 GLN B O 1
ATOM 2270 N N . LEU B 1 117 ? 1.899 42.062 25.906 1 97.56 117 LEU B N 1
ATOM 2271 C CA . LEU B 1 117 ? 0.707 42.906 26.078 1 97.56 117 LEU B CA 1
ATOM 2272 C C . LEU B 1 117 ? 0.402 43.094 27.562 1 97.56 117 LEU B C 1
ATOM 2274 O O . LEU B 1 117 ? -0.004 44.188 27.969 1 97.56 117 LEU B O 1
ATOM 2278 N N . GLN B 1 118 ? 0.604 42.031 28.328 1 97.06 118 GLN B N 1
ATOM 2279 C CA . GLN B 1 118 ? 0.391 42.125 29.781 1 97.06 118 GLN B CA 1
ATOM 2280 C C . GLN B 1 118 ? 1.365 43.094 30.422 1 97.06 118 GLN B C 1
ATOM 2282 O O . GLN B 1 118 ? 0.975 43.906 31.266 1 97.06 118 GLN B O 1
ATOM 2287 N N . ARG B 1 119 ? 2.57 43.125 29.984 1 97.31 119 ARG B N 1
ATOM 2288 C CA . ARG B 1 119 ? 3.566 44.062 30.484 1 97.31 119 ARG B CA 1
ATOM 2289 C C . ARG B 1 119 ? 3.197 45.5 30.109 1 97.31 119 ARG B C 1
ATOM 2291 O O . ARG B 1 119 ? 3.322 46.406 30.938 1 97.31 119 ARG B O 1
ATOM 2298 N N . GLN B 1 120 ? 2.775 45.688 28.953 1 96.88 120 GLN B N 1
ATOM 2299 C CA . GLN B 1 120 ? 2.348 47 28.5 1 96.88 120 GLN B CA 1
ATOM 2300 C C . GLN B 1 120 ? 1.168 47.531 29.328 1 96.88 120 GLN B C 1
ATOM 2302 O O . GLN B 1 120 ? 1.135 48.688 29.719 1 96.88 120 GLN B O 1
ATOM 2307 N N . LEU B 1 121 ? 0.171 46.594 29.516 1 96.94 121 LEU B N 1
ATOM 2308 C CA . LEU B 1 121 ? -0.997 46.938 30.312 1 96.94 121 LEU B CA 1
ATOM 2309 C C . LEU B 1 121 ? -0.584 47.344 31.734 1 96.94 121 LEU B C 1
ATOM 2311 O O . LEU B 1 121 ? -1.082 48.312 32.25 1 96.94 121 LEU B O 1
ATOM 2315 N N . ASP B 1 122 ? 0.332 46.625 32.375 1 96.88 122 ASP B N 1
ATOM 2316 C CA . ASP B 1 122 ? 0.827 46.906 33.719 1 96.88 122 ASP B CA 1
ATOM 2317 C C . ASP B 1 122 ? 1.497 48.281 33.75 1 96.88 122 ASP B C 1
ATOM 2319 O O . ASP B 1 122 ? 1.312 49.031 34.719 1 96.88 122 ASP B O 1
ATOM 2323 N N . ASN B 1 123 ? 2.262 48.688 32.781 1 96.62 123 ASN B N 1
ATOM 2324 C CA . ASN B 1 123 ? 2.926 50 32.688 1 96.62 123 ASN B CA 1
ATOM 2325 C C . ASN B 1 123 ? 1.916 51.125 32.594 1 96.62 123 ASN B C 1
ATOM 2327 O O . ASN B 1 123 ? 2.061 52.156 33.281 1 96.62 123 ASN B O 1
ATOM 2331 N N . VAL B 1 124 ? 0.907 50.875 31.766 1 97.12 124 VAL B N 1
ATOM 2332 C CA . VAL B 1 124 ? -0.127 51.906 31.578 1 97.12 124 VAL B CA 1
ATOM 2333 C C . VAL B 1 124 ? -0.884 52.094 32.875 1 97.12 124 VAL B C 1
ATOM 2335 O O . VAL B 1 124 ? -1.168 53.25 33.281 1 97.12 124 VAL B O 1
ATOM 2338 N N . VAL B 1 125 ? -1.156 50.969 33.531 1 97.5 125 VAL B N 1
ATOM 2339 C CA . VAL B 1 125 ? -1.882 51.031 34.781 1 97.5 125 VAL B CA 1
ATOM 2340 C C . VAL B 1 125 ? -1.03 51.719 35.844 1 97.5 125 VAL B C 1
ATOM 2342 O O . VAL B 1 125 ? -1.536 52.562 36.625 1 97.5 125 VAL B O 1
ATOM 2345 N N . ARG B 1 126 ? 0.335 51.469 35.875 1 95.94 126 ARG B N 1
ATOM 2346 C CA . ARG B 1 126 ? 1.259 52.062 36.844 1 95.94 126 ARG B CA 1
ATOM 2347 C C . ARG B 1 126 ? 1.366 53.594 36.594 1 95.94 126 ARG B C 1
ATOM 2349 O O . ARG B 1 126 ? 1.345 54.375 37.531 1 95.94 126 ARG B O 1
ATOM 2356 N N . GLU B 1 127 ? 1.455 53.969 35.344 1 95.94 127 GLU B N 1
ATOM 2357 C CA . GLU B 1 127 ? 1.54 55.375 35 1 95.94 127 GLU B CA 1
ATOM 2358 C C . GLU B 1 127 ? 0.256 56.125 35.375 1 95.94 127 GLU B C 1
ATOM 2360 O O . GLU B 1 127 ? 0.302 57.219 35.906 1 95.94 127 GLU B O 1
ATOM 2365 N N . ALA B 1 128 ? -0.915 55.469 35.062 1 96.19 128 ALA B N 1
ATOM 2366 C CA . ALA B 1 128 ? -2.211 56.031 35.406 1 96.19 128 ALA B CA 1
ATOM 2367 C C . ALA B 1 128 ? -2.377 56.219 36.906 1 96.19 128 ALA B C 1
ATOM 2369 O O . ALA B 1 128 ? -2.859 57.25 37.375 1 96.19 128 ALA B O 1
ATOM 2370 N N . ASN B 1 129 ? -1.949 55.219 37.656 1 95.88 129 ASN B N 1
ATOM 2371 C CA . ASN B 1 129 ? -2.025 55.281 39.125 1 95.88 129 ASN B CA 1
ATOM 2372 C C . ASN B 1 129 ? -1.116 56.375 39.688 1 95.88 129 ASN B C 1
ATOM 2374 O O . ASN B 1 129 ? -1.484 57.062 40.625 1 95.88 129 ASN B O 1
ATOM 2378 N N . SER B 1 130 ? 0.023 56.625 39.062 1 96.75 130 SER B N 1
ATOM 2379 C CA . SER B 1 130 ? 0.95 57.656 39.469 1 96.75 130 SER B CA 1
ATOM 2380 C C . SER B 1 130 ? 0.365 59.062 39.219 1 96.75 130 SER B C 1
ATOM 2382 O O . SER B 1 130 ? 0.466 59.938 40.094 1 96.75 130 SER B O 1
ATOM 2384 N N . GLN B 1 131 ? -0.231 59.219 38.062 1 96.06 131 GLN B N 1
ATOM 2385 C CA . GLN B 1 131 ? -0.869 60.5 37.719 1 96.06 131 GLN B CA 1
ATOM 2386 C C . GLN B 1 131 ? -2.039 60.781 38.656 1 96.06 131 GLN B C 1
ATOM 2388 O O . GLN B 1 131 ? -2.225 61.938 39.094 1 96.06 131 GLN B O 1
ATOM 2393 N N . ILE B 1 132 ? -2.832 59.688 38.938 1 96.81 132 ILE B N 1
ATOM 2394 C CA . ILE B 1 132 ? -3.973 59.812 39.844 1 96.81 132 ILE B CA 1
ATOM 2395 C C . ILE B 1 132 ? -3.488 60.219 41.219 1 96.81 132 ILE B C 1
ATOM 2397 O O . ILE B 1 132 ? -4.07 61.125 41.844 1 96.81 132 ILE B O 1
ATOM 2401 N N . GLU B 1 133 ? -2.367 59.625 41.688 1 96 133 GLU B N 1
ATOM 2402 C CA . GLU B 1 133 ? -1.79 59.969 43 1 96 133 GLU B CA 1
ATOM 2403 C C . GLU B 1 133 ? -1.297 61.406 43.031 1 96 133 GLU B C 1
ATOM 2405 O O . GLU B 1 133 ? -1.509 62.125 44 1 96 133 GLU B O 1
ATOM 2410 N N . LEU B 1 134 ? -0.615 61.875 41.906 1 96.75 134 LEU B N 1
ATOM 2411 C CA . LEU B 1 134 ? -0.109 63.219 41.812 1 96.75 134 LEU B CA 1
ATOM 2412 C C . LEU B 1 134 ? -1.252 64.25 41.844 1 96.75 134 LEU B C 1
ATOM 2414 O O . LEU B 1 134 ? -1.171 65.25 42.531 1 96.75 134 LEU B O 1
ATOM 2418 N N . LEU B 1 135 ? -2.334 63.969 41.094 1 96.56 135 LEU B N 1
ATOM 2419 C CA . LEU B 1 135 ? -3.484 64.875 41 1 96.56 135 LEU B CA 1
ATOM 2420 C C . LEU B 1 135 ? -4.223 64.875 42.344 1 96.56 135 LEU B C 1
ATOM 2422 O O . LEU B 1 135 ? -4.715 65.938 42.75 1 96.56 135 LEU B O 1
ATOM 2426 N N . MET B 1 136 ? -4.281 63.719 43 1 96.56 136 MET B N 1
ATOM 2427 C CA . MET B 1 136 ? -4.887 63.656 44.312 1 96.56 136 MET B CA 1
ATOM 2428 C C . MET B 1 136 ? -4.082 64.5 45.312 1 96.56 136 MET B C 1
ATOM 2430 O O . MET B 1 136 ? -4.656 65.188 46.156 1 96.56 136 MET B O 1
ATOM 2434 N N . GLY B 1 137 ? -2.766 64.438 45.188 1 96.06 137 GLY B N 1
ATOM 2435 C CA . GLY B 1 137 ? -1.912 65.312 46 1 96.06 137 GLY B CA 1
ATOM 2436 C C . GLY B 1 137 ? -2.113 66.75 45.781 1 96.06 137 GLY B C 1
ATOM 2437 O O . GLY B 1 137 ? -2.244 67.562 46.719 1 96.06 137 GLY B O 1
ATOM 2438 N N . LYS B 1 138 ? -2.172 67.25 44.562 1 96.56 138 LYS B N 1
ATOM 2439 C CA . LYS B 1 138 ? -2.398 68.625 44.188 1 96.56 138 LYS B CA 1
ATOM 2440 C C . LYS B 1 138 ? -3.766 69.125 44.656 1 96.56 138 LYS B C 1
ATOM 2442 O O . LYS B 1 138 ? -3.902 70.25 45.125 1 96.56 138 LYS B O 1
ATOM 2447 N N . LYS B 1 139 ? -4.762 68.188 44.406 1 96.88 139 LYS B N 1
ATOM 2448 C CA . LYS B 1 139 ? -6.109 68.5 44.875 1 96.88 139 LYS B CA 1
ATOM 2449 C C . LYS B 1 139 ? -6.133 68.688 46.375 1 96.88 139 LYS B C 1
ATOM 2451 O O . LYS B 1 139 ? -6.738 69.688 46.875 1 96.88 139 LYS B O 1
ATOM 2456 N N . SER B 1 140 ? -5.461 67.875 47.156 1 97.06 140 SER B N 1
ATOM 2457 C CA . SER B 1 140 ? -5.391 68 48.625 1 97.06 140 SER B CA 1
ATOM 2458 C C . SER B 1 140 ? -4.68 69.312 49.031 1 97.06 140 SER B C 1
ATOM 2460 O O . SER B 1 140 ? -5.078 69.938 50 1 97.06 140 SER B O 1
ATOM 2462 N N . GLU B 1 141 ? -3.611 69.625 48.344 1 96.62 141 GLU B N 1
ATOM 2463 C CA . GLU B 1 141 ? -2.867 70.875 48.594 1 96.62 141 GLU B CA 1
ATOM 2464 C C . GLU B 1 141 ? -3.727 72.125 48.344 1 96.62 141 GLU B C 1
ATOM 2466 O O . GLU B 1 141 ? -3.738 73.062 49.156 1 96.62 141 GLU B O 1
ATOM 2471 N N . LEU B 1 142 ? -4.473 72.125 47.25 1 96 142 LEU B N 1
ATOM 2472 C CA . LEU B 1 142 ? -5.336 73.25 46.906 1 96 142 LEU B CA 1
ATOM 2473 C C . LEU B 1 142 ? -6.484 73.375 47.906 1 96 142 LEU B C 1
ATOM 2475 O O . LEU B 1 142 ? -6.898 74.5 48.219 1 96 142 LEU B O 1
ATOM 2479 N N . GLU B 1 143 ? -6.969 72.25 48.406 1 97.12 143 GLU B N 1
ATOM 2480 C CA . GLU B 1 143 ? -8.023 72.25 49.406 1 97.12 143 GLU B CA 1
ATOM 2481 C C . GLU B 1 143 ? -7.523 72.875 50.719 1 97.12 143 GLU B C 1
ATOM 2483 O O . GLU B 1 143 ? -8.227 73.625 51.375 1 97.12 143 GLU B O 1
ATOM 2488 N N . ARG B 1 144 ? -6.266 72.625 51.125 1 96.81 144 ARG B N 1
ATOM 2489 C CA . ARG B 1 144 ? -5.648 73.188 52.312 1 96.81 144 ARG B CA 1
ATOM 2490 C C . ARG B 1 144 ? -5.434 74.688 52.156 1 96.81 144 ARG B C 1
ATOM 2492 O O . ARG B 1 144 ? -5.719 75.438 53.094 1 96.81 144 ARG B O 1
ATOM 2499 N N . ASP B 1 145 ? -5.023 75.125 51.031 1 96.69 145 ASP B N 1
ATOM 2500 C CA . ASP B 1 145 ? -4.816 76.562 50.75 1 96.69 145 ASP B CA 1
ATOM 2501 C C . ASP B 1 145 ? -6.133 77.312 50.812 1 96.69 145 ASP B C 1
ATOM 2503 O O . ASP B 1 145 ? -6.188 78.4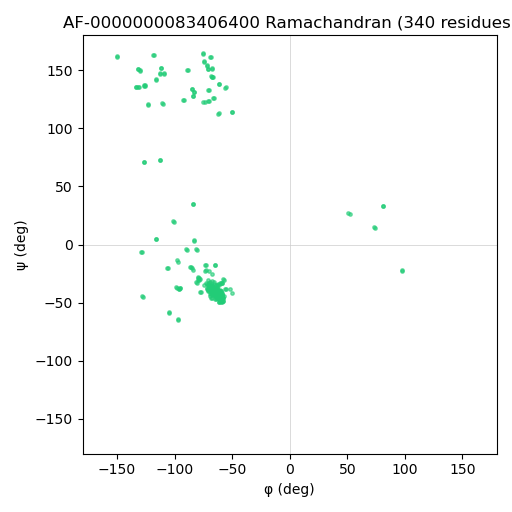38 51.344 1 96.69 145 ASP B O 1
ATOM 2507 N N . LEU B 1 146 ? -7.125 76.625 50.25 1 96.25 146 LEU B N 1
ATOM 2508 C CA . LEU B 1 146 ? -8.445 77.25 50.25 1 96.25 146 LEU B CA 1
ATOM 2509 C C . LEU B 1 146 ? -8.977 77.438 51.656 1 96.25 146 LEU B C 1
ATOM 2511 O O . LEU B 1 146 ? -9.539 78.438 52 1 96.25 146 LEU B O 1
ATOM 2515 N N . GLU B 1 147 ? -8.695 76.438 52.469 1 96.88 147 GLU B N 1
ATOM 2516 C CA . GLU B 1 147 ? -9.117 76.5 53.875 1 96.88 147 GLU B CA 1
ATOM 2517 C C . GLU B 1 147 ? -8.352 77.562 54.625 1 96.88 147 GLU B C 1
ATOM 2519 O O . GLU B 1 147 ? -8.906 78.25 55.469 1 96.88 147 GLU B O 1
ATOM 2524 N N . PHE B 1 148 ? -7.195 77.688 54.344 1 96.94 148 PHE B N 1
ATOM 2525 C CA . PHE B 1 148 ? -6.348 78.75 54.938 1 96.94 148 PHE B CA 1
ATOM 2526 C C . PHE B 1 148 ? -6.82 80.125 54.531 1 96.94 148 PHE B C 1
ATOM 2528 O O . PHE B 1 148 ? -6.957 81 55.375 1 96.94 148 PHE B O 1
ATOM 2535 N N . GLU B 1 149 ? -7.105 80.375 53.25 1 95.94 149 GLU B N 1
ATOM 2536 C CA . GLU B 1 149 ? -7.586 81.625 52.75 1 95.94 149 GLU B CA 1
ATOM 2537 C C . GLU B 1 149 ? -8.953 82 53.344 1 95.94 149 GLU B C 1
ATOM 2539 O O . GLU B 1 149 ? -9.234 83.125 53.656 1 95.94 149 GLU B O 1
ATOM 2544 N N . ARG B 1 150 ? -9.805 80.938 53.469 1 96.44 150 ARG B N 1
ATOM 2545 C CA . ARG B 1 150 ? -11.117 81.188 54.094 1 96.44 150 ARG B CA 1
ATOM 2546 C C . ARG B 1 150 ? -10.992 81.562 55.531 1 96.44 150 ARG B C 1
ATOM 2548 O O . ARG B 1 150 ? -11.727 82.438 56 1 96.44 150 ARG B O 1
ATOM 2555 N N . LYS B 1 151 ? -10.031 81.062 56.219 1 96.62 151 LYS B N 1
ATOM 2556 C CA . LYS B 1 151 ? -9.766 81.438 57.594 1 96.62 151 LYS B CA 1
ATOM 2557 C C . LYS B 1 151 ? -9.25 82.875 57.688 1 96.62 151 LYS B C 1
ATOM 2559 O O . LYS B 1 151 ? -9.664 83.625 58.594 1 96.62 151 LYS B O 1
ATOM 2564 N N . LYS B 1 152 ? -8.43 83.25 56.875 1 95.38 152 LYS B N 1
ATOM 2565 C CA . LYS B 1 152 ? -7.902 84.625 56.812 1 95.38 152 LYS B CA 1
ATOM 2566 C C . LYS B 1 152 ? -9.023 85.625 56.594 1 95.38 152 LYS B C 1
ATOM 2568 O O . LYS B 1 152 ? -9.055 86.688 57.219 1 95.38 152 LYS B O 1
ATOM 2573 N N . VAL B 1 153 ? -9.859 85.188 55.625 1 95.19 153 VAL B N 1
ATOM 2574 C CA . VAL B 1 153 ? -10.992 86.062 55.312 1 95.19 153 VAL B CA 1
ATOM 2575 C C . VAL B 1 153 ? -11.883 86.25 56.531 1 95.19 153 VAL B C 1
ATOM 2577 O O . VAL B 1 153 ? -12.32 87.312 56.844 1 95.19 153 VAL B O 1
ATOM 2580 N N . ARG B 1 154 ? -12.062 85.125 57.312 1 95 154 ARG B N 1
ATOM 2581 C CA . ARG B 1 154 ? -12.891 85.188 58.5 1 95 154 ARG B CA 1
ATOM 2582 C C . ARG B 1 154 ? -12.25 86.062 59.594 1 95 154 ARG B C 1
ATOM 2584 O O . ARG B 1 154 ? -12.93 86.812 60.25 1 95 154 ARG B O 1
ATOM 2591 N N . GLU B 1 155 ? -11.016 86 59.719 1 95.44 155 GLU B N 1
ATOM 2592 C CA . GLU B 1 155 ? -10.281 86.812 60.688 1 95.44 155 GLU B CA 1
ATOM 2593 C C . GLU B 1 155 ? -10.305 88.312 60.344 1 95.44 155 GLU B C 1
ATOM 2595 O O . GLU B 1 155 ? -10.492 89.125 61.25 1 95.44 155 GLU B O 1
ATOM 2600 N N . LEU B 1 156 ? -10.195 88.562 59.062 1 93.88 156 LEU B N 1
ATOM 2601 C CA . LEU B 1 156 ? -10.219 89.938 58.625 1 93.88 156 LEU B CA 1
ATOM 2602 C C . LEU B 1 156 ? -11.625 90.5 58.75 1 93.88 156 LEU B C 1
ATOM 2604 O O . LEU B 1 156 ? -11.773 91.688 59.125 1 93.88 156 LEU B O 1
ATOM 2608 N N . GLN B 1 157 ? -12.578 89.688 58.531 1 94.31 157 GLN B N 1
ATOM 2609 C CA . GLN B 1 157 ? -13.961 90.062 58.688 1 94.31 157 GLN B CA 1
ATOM 2610 C C . GLN B 1 157 ? -14.305 90.375 60.156 1 94.31 157 GLN B C 1
ATOM 2612 O O . GLN B 1 157 ? -14.984 91.312 60.469 1 94.31 157 GLN B O 1
ATOM 2617 N N . GLU B 1 158 ? -13.773 89.625 61.031 1 93.5 158 GLU B N 1
ATOM 2618 C CA . GLU B 1 158 ? -13.984 89.75 62.469 1 93.5 158 GLU B CA 1
ATOM 2619 C C . GLU B 1 158 ? -13.258 91 62.969 1 93.5 158 GLU B C 1
ATOM 2621 O O . GLU B 1 158 ? -13.797 91.75 63.781 1 93.5 158 GLU B O 1
ATOM 2626 N N . ALA B 1 159 ? -12.164 91.25 62.469 1 93 159 ALA B N 1
ATOM 2627 C CA . ALA B 1 159 ? -11.398 92.438 62.844 1 93 159 ALA B CA 1
ATOM 2628 C C . ALA B 1 159 ? -12.07 93.688 62.375 1 93 159 ALA B C 1
ATOM 2630 O O . ALA B 1 159 ? -12.117 94.688 63.094 1 93 159 ALA B O 1
ATOM 2631 N N . ALA B 1 160 ? -12.664 93.625 61.188 1 92.56 160 ALA B N 1
ATOM 2632 C CA . ALA B 1 160 ? -13.375 94.812 60.625 1 92.56 160 ALA B CA 1
ATOM 2633 C C . ALA B 1 160 ? -14.648 95.062 61.406 1 92.56 160 ALA B C 1
ATOM 2635 O O . ALA B 1 160 ? -14.992 96.25 61.625 1 92.56 160 ALA B O 1
ATOM 2636 N N . ARG B 1 161 ? -15.273 94.062 61.938 1 92.81 161 ARG B N 1
ATOM 2637 C CA . ARG B 1 161 ? -16.484 94.25 62.75 1 92.81 161 ARG B CA 1
ATOM 2638 C C . ARG B 1 161 ? -16.156 94.812 64.125 1 92.81 161 ARG B C 1
ATOM 2640 O O . ARG B 1 161 ? -16.891 95.688 64.562 1 92.81 161 ARG B O 1
ATOM 2647 N N . GLU B 1 162 ? -15.047 94.438 64.688 1 91.81 162 GLU B N 1
ATOM 2648 C CA . GLU B 1 162 ? -14.617 95 65.938 1 91.81 162 GLU B CA 1
ATOM 2649 C C . GLU B 1 162 ? -14.18 96.438 65.875 1 91.81 162 GLU B C 1
ATOM 2651 O O . GLU B 1 162 ? -14.484 97.25 66.75 1 91.81 162 GLU B O 1
ATOM 2656 N N . GLN B 1 163 ? -13.586 96.75 64.75 1 89.31 163 GLN B N 1
ATOM 2657 C CA . GLN B 1 163 ? -13.148 98.125 64.562 1 89.31 163 GLN B CA 1
ATOM 2658 C C . GLN B 1 163 ? -14.344 99.062 64.312 1 89.31 163 GLN B C 1
ATOM 2660 O O . GLN B 1 163 ? -14.359 100.188 64.75 1 89.31 163 GLN B O 1
ATOM 2665 N N . SER B 1 164 ? -15.258 98.5 63.688 1 88.88 164 SER B N 1
ATOM 2666 C CA . SER B 1 164 ? -16.469 99.25 63.438 1 88.88 164 SER B CA 1
ATOM 2667 C C . SER B 1 164 ? -17.281 99.5 64.688 1 88.88 164 SER B C 1
ATOM 2669 O O . SER B 1 164 ? -17.828 100.562 64.875 1 88.88 164 SER B O 1
ATOM 2671 N N . LYS B 1 165 ? -17.297 98.688 65.562 1 89.88 165 LYS B N 1
ATOM 2672 C CA . LYS B 1 165 ? -17.984 98.812 66.812 1 89.88 165 LYS B CA 1
ATOM 2673 C C . LYS B 1 165 ? -17.281 99.875 67.75 1 89.88 165 LYS B C 1
ATOM 2675 O O . LYS B 1 165 ? -17.938 100.688 68.375 1 89.88 165 LYS B O 1
ATOM 2680 N N . GLU B 1 166 ? -16.062 99.812 67.688 1 87.62 166 GLU B N 1
ATOM 2681 C CA . GLU B 1 166 ? -15.281 100.75 68.5 1 87.62 166 GLU B CA 1
ATOM 2682 C C . GLU B 1 166 ? -15.438 102.188 68 1 87.62 166 GLU B C 1
ATOM 2684 O O . GLU B 1 166 ? -15.539 103.125 68.75 1 87.62 166 GLU B O 1
ATOM 2689 N N . TYR B 1 167 ? -15.539 102.375 66.75 1 89.31 167 TYR B N 1
ATOM 2690 C CA . TYR B 1 167 ? -15.742 103.688 66.125 1 89.31 167 TYR B CA 1
ATOM 2691 C C . TYR B 1 167 ? -17.125 104.25 66.438 1 89.31 167 TYR B C 1
ATOM 2693 O O . TYR B 1 167 ? -17.266 105.438 66.75 1 89.31 167 TYR B O 1
ATOM 2701 N N . GLN B 1 168 ? -18.016 103.375 66.438 1 86.62 168 GLN B N 1
ATOM 2702 C CA . GLN B 1 168 ? -19.375 103.75 66.75 1 86.62 168 GLN B CA 1
ATOM 2703 C C . GLN B 1 168 ? -19.516 104.188 68.25 1 86.62 168 GLN B C 1
ATOM 2705 O O . GLN B 1 168 ? -20.234 105.125 68.562 1 86.62 168 GLN B O 1
ATOM 2710 N N . LYS B 1 169 ? -18.781 103.812 69.125 1 89.31 169 LYS B N 1
ATOM 2711 C CA . LYS B 1 169 ? -18.797 104.188 70.5 1 89.31 169 LYS B CA 1
ATOM 2712 C C . LYS B 1 169 ? -18.125 105.562 70.75 1 89.31 169 LYS B C 1
ATOM 2714 O O . LYS B 1 169 ? -18.531 106.312 71.625 1 89.31 169 LYS B O 1
ATOM 2719 N N . LEU B 1 170 ? -17.234 105.875 69.938 1 83.38 170 LEU B N 1
ATOM 2720 C CA . LEU B 1 170 ? -16.516 107.125 70.062 1 83.38 170 LEU B CA 1
ATOM 2721 C C . LEU B 1 170 ? -17.328 108.312 69.5 1 83.38 170 LEU B C 1
ATOM 2723 O O . LEU B 1 170 ? -17.141 109.438 69.938 1 83.38 170 LEU B O 1
ATOM 2727 N N . LYS B 1 171 ? -18.109 108.125 68.625 1 83.56 171 LYS B N 1
ATOM 2728 C CA . LYS B 1 171 ? -18.938 109.188 68.062 1 83.56 171 LYS B CA 1
ATOM 2729 C C . LYS B 1 171 ? -20.078 109.625 69 1 83.56 171 LYS B C 1
ATOM 2731 O O . LYS B 1 171 ? -20.547 110.75 68.938 1 83.56 171 LYS B O 1
ATOM 2736 N N . VAL B 1 172 ? -20.359 108.75 69.812 1 67.94 172 VAL B N 1
ATOM 2737 C CA . VAL B 1 172 ? -21.344 109.188 70.812 1 67.94 172 VAL B CA 1
ATOM 2738 C C . VAL B 1 172 ? -20.625 109.812 72 1 67.94 172 VAL B C 1
ATOM 2740 O O . VAL B 1 172 ? -19.594 109.312 72.438 1 67.94 172 VAL B O 1
#

Radius of gyration: 56.81 Å; Cα contacts (8 Å, |Δi|>4): 338; chains: 2; bounding box: 47×231×117 Å